Protein AF-A0A523YCY5-F1 (afdb_monomer)

Sequence (184 aa):
MRTVDVIVVLIISIVAGIVAMAIYEAIKAPIRRYFRKRVKEKEVSLKLPDIPQSEVMPTDVETRELKPKKKEKEVPPEEILEVIEVDPGCHETKTIFLRQGSRVSGLAEEVYGLEFSLYVVDGEGYSDFVNKDSFNALFWVENRTAIAFDFHVPKTDKWYFVFDAYRKQYPREIEFDCRIRPAS

Solvent-accessible surface area (backbone atoms only — not comparable to full-atom values): 10768 Å² total; per-residue (Å²): 143,61,70,66,62,55,52,53,54,51,51,53,53,52,51,52,52,54,50,52,52,52,51,50,57,64,52,52,58,60,50,59,54,54,50,60,48,55,56,53,56,58,61,64,71,68,70,74,80,87,77,81,90,82,86,88,87,88,80,92,82,82,93,69,93,70,75,82,74,77,77,74,78,78,68,74,66,50,78,46,80,50,76,47,78,28,51,50,54,33,66,38,73,51,76,46,80,43,53,44,55,16,39,40,36,38,40,39,34,30,79,86,65,50,64,35,26,44,37,33,20,43,66,66,27,46,51,27,49,75,72,72,47,93,54,65,58,86,42,74,53,72,71,36,36,61,48,77,49,75,50,68,33,89,56,66,44,59,32,36,40,36,41,37,27,62,90,36,91,56,65,42,51,30,41,37,41,41,36,39,37,68,51,128

pLDDT: mean 77.86, std 20.61, range [37.22, 98.19]

Secondary structure (DSSP, 8-state):
--HHHHHHHHHHHHHHHHHHHHHHHHHHHHHHHHHHHHHHHHHHTT-PPPPPP---------------------PPPEEEEEEEEE-TT-EEEEEEEE-TT-EEEEEEEETTS--EEEEEE-HHHHHHHHHTS----SEEEEEESEEEEEEE-SSSEEEEEEEE-TT-SS-EEEEEEEEEEPP-

Structure (mmCIF, N/CA/C/O backbone):
data_AF-A0A523YCY5-F1
#
_entry.id   AF-A0A523YCY5-F1
#
loop_
_atom_site.group_PDB
_atom_site.id
_atom_site.type_symbol
_atom_site.label_atom_id
_atom_site.label_alt_id
_atom_site.label_comp_id
_atom_site.label_asym_id
_atom_site.label_entity_id
_atom_site.label_seq_id
_atom_site.pdbx_PDB_ins_code
_atom_site.Cartn_x
_atom_site.Cartn_y
_atom_site.Cartn_z
_atom_site.occupancy
_atom_site.B_iso_or_equiv
_atom_site.auth_seq_id
_atom_site.auth_comp_id
_atom_site.auth_asym_id
_atom_site.auth_atom_id
_atom_site.pdbx_PDB_model_num
ATOM 1 N N . MET A 1 1 ? 41.015 2.417 -31.613 1.00 58.03 1 MET A N 1
ATOM 2 C CA . MET A 1 1 ? 39.633 1.920 -31.807 1.00 58.03 1 MET A CA 1
ATOM 3 C C . MET A 1 1 ? 39.030 1.479 -30.470 1.00 58.03 1 MET A C 1
ATOM 5 O O . MET A 1 1 ? 38.840 0.295 -30.267 1.00 58.03 1 MET A O 1
ATOM 9 N N . ARG A 1 2 ? 38.824 2.390 -29.509 1.00 60.41 2 ARG A N 1
ATOM 10 C CA . ARG A 1 2 ? 38.145 2.061 -28.229 1.00 60.41 2 ARG A CA 1
ATOM 11 C C . ARG A 1 2 ? 37.227 3.190 -27.752 1.00 60.41 2 ARG A C 1
ATOM 13 O O . ARG A 1 2 ? 36.206 2.939 -27.140 1.00 60.41 2 ARG A O 1
ATOM 20 N N . THR A 1 3 ? 37.558 4.435 -28.086 1.00 60.06 3 THR A N 1
ATOM 21 C CA . THR A 1 3 ? 36.782 5.625 -27.705 1.00 60.06 3 THR A CA 1
ATOM 22 C C . THR A 1 3 ? 35.488 5.794 -28.504 1.00 60.06 3 THR A C 1
ATOM 24 O O . THR A 1 3 ? 34.508 6.293 -27.968 1.00 60.06 3 THR A O 1
ATOM 27 N N . VAL A 1 4 ? 35.465 5.358 -29.768 1.00 66.94 4 VAL A N 1
ATOM 28 C CA . VAL A 1 4 ? 34.283 5.473 -30.643 1.00 66.94 4 VAL A CA 1
ATOM 29 C C . VAL A 1 4 ? 33.170 4.523 -30.189 1.00 66.94 4 VAL A C 1
ATOM 31 O O . VAL A 1 4 ? 32.017 4.934 -30.123 1.00 66.94 4 VAL A O 1
ATOM 34 N N . ASP A 1 5 ? 33.514 3.303 -29.772 1.00 67.00 5 ASP A N 1
ATOM 35 C CA . ASP A 1 5 ? 32.531 2.300 -29.340 1.00 67.00 5 ASP A CA 1
ATOM 36 C C . ASP A 1 5 ? 31.818 2.704 -28.041 1.00 67.00 5 ASP A C 1
ATOM 38 O O . ASP A 1 5 ? 30.609 2.531 -27.910 1.00 67.00 5 ASP A O 1
ATOM 42 N N . VAL A 1 6 ? 32.541 3.329 -27.104 1.00 72.88 6 VAL A N 1
ATOM 43 C CA . VAL A 1 6 ? 31.960 3.824 -25.843 1.00 72.88 6 VAL A CA 1
ATOM 44 C C . VAL A 1 6 ? 30.958 4.952 -26.099 1.00 72.88 6 VAL A C 1
ATOM 46 O O . VAL A 1 6 ? 29.890 4.973 -25.492 1.00 72.88 6 VAL A O 1
ATOM 49 N N . ILE A 1 7 ? 31.265 5.866 -27.024 1.00 75.25 7 ILE A N 1
ATOM 50 C CA . ILE A 1 7 ? 30.369 6.977 -27.376 1.00 75.25 7 ILE A CA 1
ATOM 51 C C . ILE A 1 7 ? 29.094 6.449 -28.046 1.00 75.25 7 ILE A C 1
ATOM 53 O O . ILE A 1 7 ? 27.999 6.899 -27.714 1.00 75.25 7 ILE A O 1
ATOM 57 N N . VAL A 1 8 ? 29.213 5.461 -28.937 1.00 75.25 8 VAL A N 1
ATOM 58 C CA . VAL A 1 8 ? 28.058 4.853 -29.617 1.00 75.25 8 VAL A CA 1
ATOM 59 C C . VAL A 1 8 ? 27.128 4.156 -28.620 1.00 75.25 8 VAL A C 1
ATOM 61 O O . VAL A 1 8 ? 25.917 4.371 -28.666 1.00 75.25 8 VAL A O 1
ATOM 64 N N . VAL A 1 9 ? 27.671 3.386 -27.673 1.00 73.25 9 VAL A N 1
ATOM 65 C CA . VAL A 1 9 ? 26.869 2.718 -26.630 1.00 73.25 9 VAL A CA 1
ATOM 66 C C . VAL A 1 9 ? 26.147 3.734 -25.737 1.00 73.25 9 VAL A C 1
ATOM 68 O O . VAL A 1 9 ? 24.976 3.543 -25.395 1.00 73.25 9 VAL A O 1
ATOM 71 N N . LEU A 1 10 ? 26.811 4.843 -25.397 1.00 73.12 10 LEU A N 1
ATOM 72 C CA . LEU A 1 10 ? 26.219 5.900 -24.578 1.00 73.12 10 LEU A CA 1
ATOM 73 C C . LEU A 1 10 ? 25.051 6.592 -25.302 1.00 73.12 10 LEU A C 1
ATOM 75 O O . LEU A 1 10 ? 23.991 6.791 -24.713 1.00 73.12 10 LEU A O 1
ATOM 79 N N . ILE A 1 11 ? 25.214 6.892 -26.595 1.00 79.19 11 ILE A N 1
ATOM 80 C CA . ILE A 1 11 ? 24.166 7.507 -27.423 1.00 79.19 11 ILE A CA 1
ATOM 81 C C . ILE A 1 11 ? 22.956 6.577 -27.549 1.00 79.19 11 ILE A C 1
ATOM 83 O O . ILE A 1 11 ? 21.828 7.023 -27.352 1.00 79.19 11 ILE A O 1
ATOM 87 N N . ILE A 1 12 ? 23.169 5.284 -27.817 1.00 79.56 12 ILE A N 1
ATOM 88 C CA . ILE A 1 12 ? 22.073 4.307 -27.927 1.00 79.56 12 ILE A CA 1
ATOM 89 C C . ILE A 1 12 ? 21.284 4.227 -26.614 1.00 79.56 12 ILE A C 1
ATOM 91 O O . ILE A 1 12 ? 20.055 4.209 -26.639 1.00 79.56 12 ILE A O 1
ATOM 95 N N . SER A 1 13 ? 21.976 4.243 -25.472 1.00 70.00 13 SER A N 1
ATOM 96 C CA . SER A 1 13 ? 21.343 4.167 -24.148 1.00 70.00 13 SER A CA 1
ATOM 97 C C . SER A 1 13 ? 20.490 5.404 -23.841 1.00 70.00 13 SER A C 1
ATOM 99 O O . SER A 1 13 ? 19.374 5.278 -23.339 1.00 70.00 13 SER A O 1
ATOM 101 N N . ILE A 1 14 ? 20.976 6.598 -24.196 1.00 80.38 14 ILE A N 1
ATOM 102 C CA . ILE A 1 14 ? 20.227 7.854 -24.035 1.00 80.38 14 ILE A CA 1
ATOM 103 C C . ILE A 1 14 ? 18.986 7.858 -24.932 1.00 80.38 14 ILE A C 1
ATOM 105 O O . ILE A 1 14 ? 17.892 8.179 -24.472 1.00 80.38 14 ILE A O 1
ATOM 109 N N . VAL A 1 15 ? 19.136 7.462 -26.199 1.00 81.62 15 VAL A N 1
ATOM 110 C CA . VAL A 1 15 ? 18.015 7.404 -27.148 1.00 81.62 15 VAL A CA 1
ATOM 111 C C . VAL A 1 15 ? 16.963 6.397 -26.684 1.00 81.62 15 VAL A C 1
ATOM 113 O O . VAL A 1 15 ? 15.777 6.717 -26.697 1.00 81.62 15 VAL A O 1
ATOM 116 N N . ALA A 1 16 ? 17.373 5.221 -26.203 1.00 76.56 16 ALA A N 1
ATOM 117 C CA . ALA A 1 16 ? 16.454 4.227 -25.655 1.00 76.56 16 ALA A CA 1
ATOM 118 C C . ALA A 1 16 ? 15.676 4.764 -24.440 1.00 76.56 16 ALA A C 1
ATOM 120 O O . ALA A 1 16 ? 14.464 4.570 -24.362 1.00 76.56 16 ALA A O 1
ATOM 121 N N . GLY A 1 17 ? 16.342 5.493 -23.536 1.00 75.06 17 GLY A N 1
ATOM 122 C CA . GLY A 1 17 ? 15.695 6.134 -22.388 1.00 75.06 17 GLY A CA 1
ATOM 123 C C . GLY A 1 17 ? 14.656 7.186 -22.793 1.00 75.06 17 GLY A C 1
ATOM 124 O O . GLY A 1 17 ? 13.537 7.174 -22.283 1.00 75.06 17 GLY A O 1
ATOM 12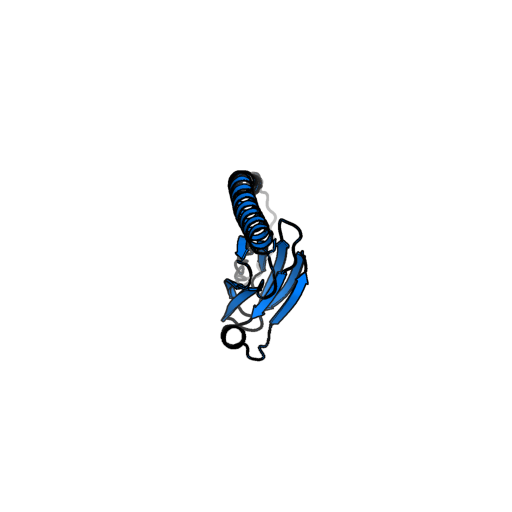5 N N . ILE A 1 18 ? 14.987 8.049 -23.760 1.00 80.00 18 ILE A N 1
ATOM 126 C CA . ILE A 1 18 ? 14.065 9.076 -24.277 1.00 80.00 18 ILE A CA 1
ATOM 127 C C . ILE A 1 18 ? 12.848 8.428 -24.948 1.00 80.00 18 ILE A C 1
ATOM 129 O O . ILE A 1 18 ? 11.715 8.852 -24.721 1.00 80.00 18 ILE A O 1
ATOM 133 N N . VAL A 1 19 ? 13.064 7.381 -25.750 1.00 80.88 19 VAL A N 1
ATOM 134 C CA . VAL A 1 19 ? 11.981 6.656 -26.430 1.00 80.88 19 VAL A CA 1
ATOM 135 C C . VAL A 1 19 ? 11.067 5.959 -25.420 1.00 80.88 19 VAL A C 1
ATOM 137 O O . VAL A 1 19 ? 9.849 6.067 -25.539 1.00 80.88 19 VAL A O 1
ATOM 140 N N . ALA A 1 20 ? 11.624 5.307 -24.396 1.00 71.56 20 ALA A N 1
ATOM 141 C CA . ALA A 1 20 ? 10.836 4.673 -23.340 1.00 71.56 20 ALA A CA 1
ATOM 142 C C . ALA A 1 20 ? 9.970 5.692 -22.578 1.00 71.56 20 ALA A C 1
ATOM 144 O O . ALA A 1 20 ? 8.785 5.445 -22.354 1.00 71.56 20 ALA A O 1
ATOM 145 N N . MET A 1 21 ? 10.527 6.863 -22.254 1.00 72.56 21 MET A N 1
ATOM 146 C CA . MET A 1 21 ? 9.801 7.936 -21.569 1.00 72.56 21 MET A CA 1
ATOM 147 C C . MET A 1 21 ? 8.674 8.522 -22.437 1.00 72.56 21 MET A C 1
ATOM 149 O O . MET A 1 21 ? 7.572 8.761 -21.948 1.00 72.56 21 MET A O 1
ATOM 153 N N . ALA A 1 22 ? 8.915 8.699 -23.739 1.00 72.94 22 ALA A N 1
ATOM 154 C CA . ALA A 1 22 ? 7.904 9.197 -24.672 1.00 72.94 22 ALA A CA 1
ATOM 155 C C . ALA A 1 22 ? 6.749 8.201 -24.875 1.00 72.94 22 ALA A C 1
ATOM 157 O O . ALA A 1 22 ? 5.588 8.604 -24.938 1.00 72.94 22 ALA A O 1
ATOM 158 N N . ILE A 1 23 ? 7.055 6.901 -24.948 1.00 72.62 23 ILE A N 1
ATOM 159 C CA . ILE A 1 23 ? 6.040 5.841 -25.027 1.00 72.62 23 ILE A CA 1
ATOM 160 C C . ILE A 1 23 ? 5.212 5.804 -23.737 1.00 72.62 23 ILE A C 1
ATOM 162 O O . ILE A 1 23 ? 3.987 5.728 -23.805 1.00 72.62 23 ILE A O 1
ATOM 166 N N . TYR A 1 24 ? 5.858 5.923 -22.575 1.00 69.94 24 TYR A N 1
ATOM 167 C CA . TYR A 1 24 ? 5.182 5.980 -21.279 1.00 69.94 24 TYR A CA 1
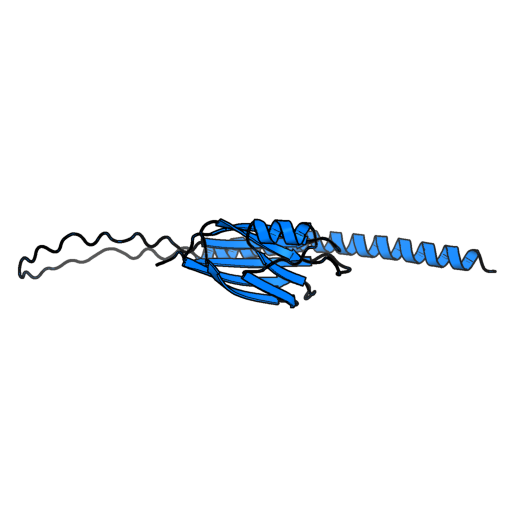ATOM 168 C C . TYR A 1 24 ? 4.182 7.148 -21.195 1.00 69.94 24 TYR A C 1
ATOM 170 O O . TYR A 1 24 ? 3.002 6.935 -20.913 1.00 69.94 24 TYR A O 1
ATOM 178 N N . GLU A 1 25 ? 4.600 8.367 -21.546 1.00 70.12 25 GLU A N 1
ATOM 179 C CA . GLU A 1 25 ? 3.712 9.541 -21.557 1.00 70.12 25 GLU A CA 1
ATOM 180 C C . GLU A 1 25 ? 2.567 9.415 -22.580 1.00 70.12 25 GLU A C 1
ATOM 182 O O . GLU A 1 25 ? 1.429 9.818 -22.316 1.00 70.12 25 GLU A O 1
ATOM 187 N N . ALA A 1 26 ? 2.827 8.797 -23.737 1.00 68.12 26 ALA A N 1
ATOM 188 C CA . ALA A 1 26 ? 1.806 8.563 -24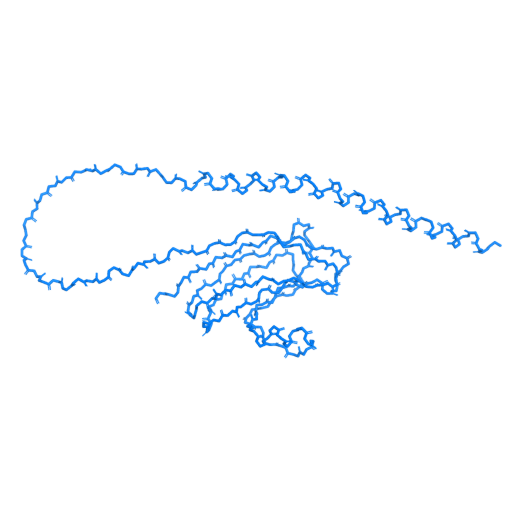.756 1.00 68.12 26 ALA A CA 1
ATOM 189 C C . ALA A 1 26 ? 0.730 7.556 -24.308 1.00 68.12 26 ALA A C 1
ATOM 191 O O . ALA A 1 26 ? -0.428 7.678 -24.715 1.00 68.12 26 ALA A O 1
ATOM 192 N N . ILE A 1 27 ? 1.088 6.589 -23.459 1.00 64.94 27 ILE A N 1
ATOM 193 C CA . ILE A 1 27 ? 0.169 5.589 -22.895 1.00 64.94 27 ILE A CA 1
ATOM 194 C C . ILE A 1 27 ? -0.603 6.159 -21.686 1.00 64.94 27 ILE A C 1
ATOM 196 O O . ILE A 1 27 ? -1.793 5.879 -21.523 1.00 64.94 27 ILE A O 1
ATOM 200 N N . LYS A 1 28 ? 0.009 7.058 -20.904 1.00 52.66 28 LYS A N 1
ATOM 201 C CA . LYS A 1 28 ? -0.581 7.687 -19.705 1.00 52.66 28 LYS A CA 1
ATOM 202 C C . LYS A 1 28 ? -1.890 8.450 -19.973 1.00 52.66 28 LYS A C 1
ATOM 204 O O . LYS A 1 28 ? -2.863 8.361 -19.216 1.00 52.66 28 LYS A O 1
ATOM 209 N N . ALA A 1 29 ? -1.956 9.214 -21.064 1.00 57.25 29 ALA A N 1
ATOM 210 C CA . ALA A 1 29 ? -3.112 10.057 -21.394 1.00 57.25 2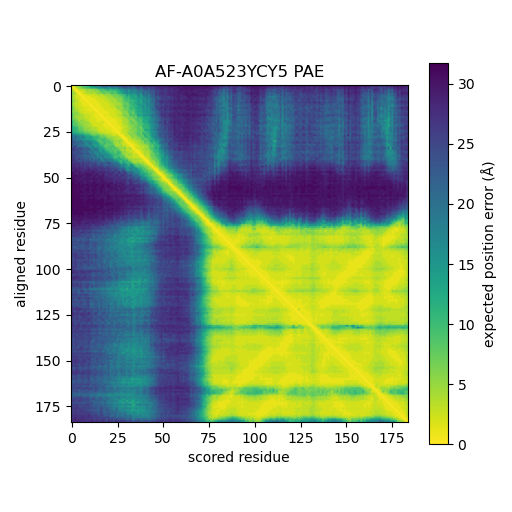9 ALA A CA 1
ATOM 211 C C . ALA A 1 29 ? -4.408 9.292 -21.780 1.00 57.25 29 ALA A C 1
ATOM 213 O O . ALA A 1 29 ? -5.482 9.655 -21.277 1.00 57.25 29 ALA A O 1
ATOM 214 N N . PRO A 1 30 ? -4.383 8.266 -22.658 1.00 52.88 30 PRO A N 1
ATOM 215 C CA . PRO A 1 30 ? -5.578 7.484 -22.991 1.00 52.88 30 PRO A CA 1
ATOM 216 C C . PRO A 1 30 ? -6.103 6.655 -21.811 1.00 52.88 30 PRO A C 1
ATOM 218 O O . PRO A 1 30 ? -7.320 6.506 -21.676 1.00 52.88 30 PRO A O 1
ATOM 221 N N . ILE A 1 31 ? -5.225 6.209 -20.911 1.00 50.59 31 ILE A N 1
ATOM 222 C CA . ILE A 1 31 ? -5.588 5.442 -19.713 1.00 50.59 31 ILE A CA 1
ATOM 223 C C . ILE A 1 31 ? -6.423 6.291 -18.739 1.00 50.59 31 ILE A C 1
ATOM 225 O O . ILE A 1 31 ? -7.545 5.911 -18.390 1.00 50.59 31 ILE A O 1
ATOM 229 N N . ARG A 1 32 ? -5.991 7.525 -18.432 1.00 54.03 32 ARG A N 1
ATOM 230 C CA . ARG A 1 32 ? -6.788 8.482 -17.628 1.00 54.03 32 ARG A CA 1
ATOM 231 C C . ARG A 1 32 ? -8.188 8.742 -18.205 1.00 54.03 32 ARG A C 1
ATOM 233 O O . ARG A 1 32 ? -9.141 8.977 -17.456 1.00 54.03 32 ARG A O 1
ATOM 240 N N . ARG A 1 33 ? -8.344 8.703 -19.537 1.00 54.38 33 ARG A N 1
ATOM 241 C CA . ARG A 1 33 ? -9.652 8.856 -20.206 1.00 54.38 33 ARG A CA 1
ATOM 242 C C . ARG A 1 33 ? -10.519 7.603 -20.105 1.00 54.38 33 ARG A C 1
ATOM 244 O O . ARG A 1 33 ? -11.723 7.744 -19.891 1.00 54.38 33 ARG A O 1
ATOM 251 N N . TYR A 1 34 ? -9.938 6.414 -20.242 1.00 53.88 34 TYR A N 1
ATOM 252 C CA . TYR A 1 34 ? -10.666 5.151 -20.101 1.00 53.88 34 TYR A CA 1
ATOM 253 C C . TYR A 1 34 ? -11.232 4.991 -18.679 1.00 53.88 34 TYR A C 1
ATOM 255 O O . TYR A 1 34 ? -12.407 4.659 -18.503 1.00 53.88 34 TYR A O 1
ATOM 263 N N . PHE A 1 35 ? -10.456 5.371 -17.662 1.00 50.91 35 PHE A N 1
ATOM 264 C CA . PHE A 1 35 ? -10.867 5.259 -16.261 1.00 50.91 35 PHE A CA 1
ATOM 265 C C . PHE A 1 35 ? -11.926 6.276 -15.827 1.00 50.91 35 PHE A C 1
ATOM 267 O O . PHE A 1 35 ? -12.892 5.898 -15.161 1.00 50.91 35 PHE A O 1
ATOM 274 N N . ARG A 1 36 ? -11.867 7.531 -16.304 1.00 53.16 36 ARG A N 1
ATOM 275 C CA . ARG A 1 36 ? -12.972 8.496 -16.104 1.00 53.16 36 ARG A CA 1
ATOM 276 C C . ARG A 1 36 ? -14.317 7.978 -16.617 1.00 53.16 36 ARG A C 1
ATOM 278 O O . ARG A 1 36 ? -15.358 8.402 -16.120 1.00 53.16 36 ARG A O 1
ATOM 285 N N . LYS A 1 37 ? -14.303 7.105 -17.627 1.00 49.94 37 LYS A N 1
ATOM 286 C CA . LYS A 1 37 ? -15.514 6.531 -18.213 1.00 49.94 37 LYS A CA 1
ATOM 287 C C . LYS A 1 37 ? -16.067 5.381 -17.362 1.00 49.94 37 LYS A C 1
ATOM 289 O O . LYS A 1 37 ? -17.257 5.384 -17.070 1.00 49.94 37 LYS A O 1
ATOM 294 N N . ARG A 1 38 ? -15.205 4.483 -16.871 1.00 51.03 38 ARG A N 1
ATOM 295 C CA . ARG A 1 38 ? -15.581 3.363 -15.981 1.00 51.03 38 ARG A CA 1
ATOM 296 C C . ARG A 1 38 ? -16.113 3.821 -14.619 1.00 51.03 38 ARG A C 1
ATOM 298 O O . ARG A 1 38 ? -17.096 3.259 -14.143 1.00 51.03 38 ARG A O 1
ATOM 305 N N . VAL A 1 39 ? -15.505 4.849 -14.017 1.00 52.34 39 VAL A N 1
ATOM 306 C CA . VAL A 1 39 ? -15.976 5.421 -12.739 1.00 52.34 39 VAL A CA 1
ATOM 307 C C . VAL A 1 39 ? -17.382 6.010 -12.902 1.00 52.34 39 VAL A C 1
ATOM 309 O O . VAL A 1 39 ? -18.269 5.703 -12.111 1.00 52.34 39 VAL A O 1
ATOM 312 N N . LYS A 1 40 ? -17.635 6.750 -13.992 1.00 50.41 40 LYS A N 1
ATOM 313 C CA . LYS A 1 40 ? -18.971 7.289 -14.300 1.00 50.41 40 LYS A CA 1
ATOM 314 C C . LYS A 1 40 ? -20.009 6.209 -14.616 1.00 50.41 40 LYS A C 1
ATOM 316 O O . LYS A 1 40 ? -21.161 6.351 -14.227 1.00 50.41 40 LYS A O 1
ATOM 321 N N . GLU A 1 41 ? -19.635 5.140 -15.319 1.00 49.50 41 GLU A N 1
ATOM 322 C CA . GLU A 1 41 ? -20.562 4.043 -15.641 1.00 49.50 41 GLU A CA 1
ATOM 323 C C . GLU A 1 41 ? -20.999 3.261 -14.389 1.00 49.50 41 GLU A C 1
ATOM 325 O O . GLU A 1 41 ? -22.169 2.891 -14.287 1.00 49.50 41 GLU A O 1
ATOM 330 N N . LYS A 1 42 ? -20.113 3.079 -13.398 1.00 47.75 42 LYS A N 1
ATOM 331 C CA . LYS A 1 42 ? -20.484 2.486 -12.099 1.00 47.75 42 LYS A CA 1
ATOM 332 C C . LYS A 1 42 ? -21.379 3.407 -11.259 1.00 47.75 42 LYS A C 1
ATOM 334 O O . LYS A 1 42 ? -22.315 2.920 -10.633 1.00 47.75 42 LYS A O 1
ATOM 339 N N . GLU A 1 43 ? -21.155 4.720 -11.297 1.00 46.78 43 GLU A N 1
ATOM 340 C CA . GLU A 1 43 ? -21.956 5.710 -10.555 1.00 46.78 43 GLU A CA 1
ATOM 341 C C . GLU A 1 43 ? -23.409 5.807 -11.072 1.00 46.78 43 GLU A C 1
ATOM 343 O O . GLU A 1 43 ? -24.349 6.008 -10.304 1.00 46.78 43 GLU A O 1
ATOM 348 N N . VAL A 1 44 ? -23.626 5.590 -12.376 1.00 43.03 44 VAL A N 1
ATOM 349 C CA . VAL A 1 44 ? -24.964 5.616 -13.002 1.00 43.03 44 VAL A CA 1
ATOM 350 C C . VAL A 1 44 ? -25.790 4.360 -12.685 1.00 43.03 44 VAL A C 1
ATOM 352 O O . VAL A 1 44 ? -27.018 4.433 -12.648 1.00 43.03 44 VAL A O 1
ATOM 355 N N . SER A 1 45 ? -25.149 3.224 -12.394 1.00 43.84 45 SER A N 1
ATOM 356 C CA . SER A 1 45 ? -25.843 1.954 -12.127 1.00 43.84 45 SER A CA 1
ATOM 357 C C . SER A 1 45 ? -26.386 1.814 -10.693 1.00 43.84 45 SER A C 1
ATOM 359 O O . SER A 1 45 ? -27.026 0.810 -10.387 1.00 43.84 45 SER A O 1
ATOM 361 N N . LEU A 1 46 ? -26.154 2.806 -9.823 1.00 42.25 46 LEU A N 1
ATOM 362 C CA . LEU A 1 46 ? -26.569 2.824 -8.410 1.00 42.25 46 LEU A CA 1
ATOM 363 C C . LEU A 1 46 ? -27.872 3.597 -8.139 1.00 42.25 46 LEU A C 1
ATOM 365 O O . LEU A 1 46 ? -28.260 3.776 -6.985 1.00 42.25 46 LEU A O 1
ATOM 369 N N . LYS A 1 47 ? -28.599 4.025 -9.179 1.00 38.72 47 LYS A N 1
ATOM 370 C CA . LYS A 1 47 ? -29.970 4.524 -9.002 1.00 38.72 47 LYS A CA 1
ATOM 371 C C . LYS A 1 47 ? -30.925 3.341 -8.825 1.00 38.72 47 LYS A C 1
ATOM 373 O O . LYS A 1 47 ? -31.342 2.728 -9.804 1.00 38.72 47 LYS A O 1
ATOM 378 N N . LEU A 1 48 ? -31.244 3.016 -7.570 1.00 42.22 48 LEU A N 1
ATOM 379 C CA . LEU A 1 48 ? -32.330 2.090 -7.239 1.00 42.22 48 LEU A CA 1
ATOM 380 C C . LEU A 1 48 ? -33.665 2.590 -7.828 1.00 42.22 48 LEU A C 1
ATOM 382 O O . LEU A 1 48 ? -33.898 3.800 -7.840 1.00 42.22 48 LEU A O 1
ATOM 386 N N . PRO A 1 49 ? -34.549 1.687 -8.288 1.00 38.62 49 PRO A N 1
ATOM 387 C CA . PRO A 1 49 ? -35.889 2.060 -8.717 1.00 38.62 49 PRO A CA 1
ATOM 388 C C . PRO A 1 49 ? -36.745 2.513 -7.524 1.00 38.62 49 PRO A C 1
ATOM 390 O O . PRO A 1 49 ? -36.722 1.890 -6.461 1.00 38.62 49 PRO A O 1
ATOM 393 N N . ASP A 1 50 ? -37.521 3.580 -7.730 1.00 45.62 50 ASP A N 1
ATOM 394 C CA . ASP A 1 50 ? -38.550 4.046 -6.801 1.00 45.62 50 ASP A CA 1
ATOM 395 C C . ASP A 1 50 ? -39.593 2.940 -6.583 1.00 45.62 50 ASP A C 1
ATOM 397 O O . ASP A 1 50 ? -40.292 2.525 -7.510 1.00 45.62 50 ASP A O 1
ATOM 401 N N . ILE A 1 51 ? -39.700 2.451 -5.347 1.00 44.94 51 ILE A N 1
ATOM 402 C CA . ILE A 1 51 ? -40.746 1.506 -4.950 1.00 44.94 51 ILE A CA 1
ATOM 403 C C . ILE A 1 51 ? -42.002 2.324 -4.601 1.00 44.94 51 ILE A C 1
ATOM 405 O O . ILE A 1 51 ? -41.935 3.166 -3.700 1.00 44.94 51 ILE A O 1
ATOM 409 N N . PRO A 1 52 ? -43.148 2.105 -5.271 1.00 40.25 52 PRO A N 1
ATOM 410 C CA . PRO A 1 52 ? -44.375 2.831 -4.975 1.00 40.25 52 PRO A CA 1
ATOM 411 C C . PRO A 1 52 ? -44.944 2.420 -3.610 1.00 40.25 52 PRO A C 1
ATOM 413 O O . PRO A 1 52 ? -45.079 1.239 -3.296 1.00 40.25 52 PRO A O 1
ATOM 416 N N . GLN A 1 53 ? -45.293 3.419 -2.799 1.00 47.38 53 GLN A N 1
ATOM 417 C CA . GLN A 1 53 ? -46.082 3.248 -1.581 1.00 47.38 53 GLN A CA 1
ATOM 418 C C . GLN A 1 53 ? -47.561 3.037 -1.928 1.00 47.38 53 GLN A C 1
ATOM 420 O O . GLN A 1 53 ? -48.142 3.879 -2.609 1.00 47.38 53 GLN A O 1
ATOM 425 N N . SER A 1 54 ? -48.154 1.946 -1.432 1.00 45.81 54 SER A N 1
ATOM 426 C CA . SER A 1 54 ? -49.583 1.696 -1.098 1.00 45.81 54 SER A CA 1
ATOM 427 C C . SER A 1 54 ? -49.825 0.170 -1.182 1.00 45.81 54 SER A C 1
ATOM 429 O O . SER A 1 54 ? -49.174 -0.496 -1.974 1.00 45.81 54 SER A O 1
ATOM 431 N N . GLU A 1 55 ? -50.604 -0.515 -0.343 1.00 37.22 55 GLU A N 1
ATOM 432 C CA . GLU A 1 55 ? -51.863 -0.176 0.322 1.00 37.22 55 GLU A CA 1
ATOM 433 C C . GLU A 1 55 ? -51.987 -0.796 1.730 1.00 37.22 55 GLU A C 1
ATOM 435 O O . GLU A 1 55 ? -51.328 -1.763 2.106 1.00 37.22 55 GLU A O 1
ATOM 440 N N . VAL A 1 56 ? -52.877 -0.174 2.496 1.00 45.84 56 VAL A N 1
ATOM 441 C CA . VAL A 1 56 ? -53.295 -0.427 3.878 1.00 45.84 56 VAL A CA 1
ATOM 442 C C . VAL A 1 56 ? -54.359 -1.532 3.928 1.00 45.84 56 VAL A C 1
ATOM 444 O O . VAL A 1 56 ? -55.188 -1.570 3.030 1.00 45.84 56 VAL A O 1
ATOM 447 N N . MET A 1 57 ? -54.421 -2.334 5.004 1.00 38.28 57 MET A N 1
ATOM 448 C CA . MET A 1 57 ? -55.649 -2.565 5.807 1.00 38.28 57 MET A CA 1
ATOM 449 C C . MET A 1 57 ? -55.373 -3.350 7.113 1.00 38.28 57 MET A C 1
ATOM 451 O O . MET A 1 57 ? -54.341 -4.013 7.219 1.00 38.28 57 MET A O 1
ATOM 455 N N . PRO A 1 58 ? -56.241 -3.199 8.141 1.00 58.84 58 PRO A N 1
ATOM 456 C CA . PRO A 1 58 ? -55.900 -3.335 9.554 1.00 58.84 58 PRO A CA 1
ATOM 457 C C . PRO A 1 58 ? -56.426 -4.634 10.174 1.00 58.84 58 PRO A C 1
ATOM 459 O O . PRO A 1 58 ? -57.441 -5.177 9.739 1.00 58.84 58 PRO A O 1
ATOM 462 N N . THR A 1 59 ? -55.816 -5.086 11.269 1.00 41.78 59 THR A N 1
ATOM 463 C CA . THR A 1 59 ? -56.536 -5.886 12.270 1.00 41.78 59 THR A CA 1
ATOM 464 C C . THR A 1 59 ? -55.917 -5.671 13.646 1.00 41.78 59 THR A C 1
ATOM 466 O O . THR A 1 59 ? -54.706 -5.800 13.821 1.00 41.78 59 THR A O 1
ATOM 469 N N . ASP A 1 60 ? -56.776 -5.287 14.585 1.00 44.22 60 ASP A N 1
ATOM 470 C CA . ASP A 1 60 ? -56.515 -5.107 16.008 1.00 44.22 60 ASP A CA 1
ATOM 471 C C . ASP A 1 60 ? -55.907 -6.360 16.656 1.00 44.22 60 ASP A C 1
ATOM 473 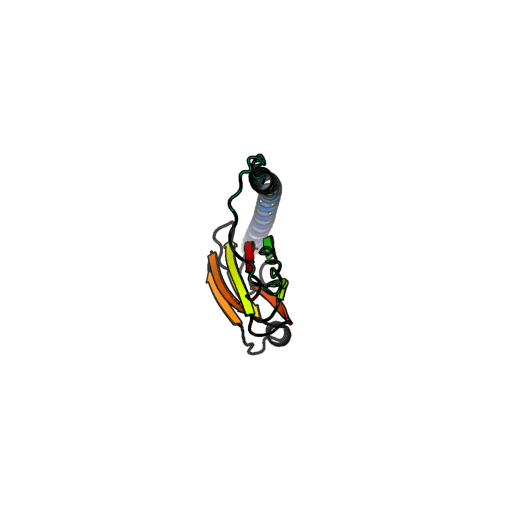O O . ASP A 1 60 ? -56.244 -7.471 16.253 1.00 44.22 60 ASP A O 1
ATOM 477 N N . VAL A 1 61 ? -55.062 -6.171 17.681 1.00 40.25 61 VAL A N 1
ATOM 478 C CA . VAL A 1 61 ? -55.082 -6.892 18.977 1.00 40.25 61 VAL A CA 1
ATOM 479 C C . VAL A 1 61 ? -53.883 -6.463 19.849 1.00 40.25 61 VAL A C 1
ATOM 481 O O . VAL A 1 61 ? -52.724 -6.537 19.454 1.00 40.25 61 VAL A O 1
ATOM 484 N N . GLU A 1 62 ? -54.237 -6.038 21.063 1.00 37.72 62 GLU A N 1
ATOM 485 C CA . GLU A 1 62 ? -53.474 -5.981 22.319 1.00 37.72 62 GLU A CA 1
ATOM 486 C C . GLU A 1 62 ? -52.160 -5.189 22.432 1.00 37.72 62 GLU A C 1
ATOM 488 O O . GLU A 1 62 ? -51.049 -5.611 22.114 1.00 37.72 62 GLU A O 1
ATOM 493 N N . THR A 1 63 ? -52.332 -4.066 23.126 1.00 44.91 63 THR A N 1
ATOM 494 C CA . THR A 1 63 ? -51.398 -3.296 23.941 1.00 44.91 63 THR A CA 1
ATOM 495 C C . THR A 1 63 ? -50.331 -4.145 24.649 1.00 44.91 63 THR A C 1
ATOM 497 O O . THR A 1 63 ? -50.565 -4.748 25.697 1.00 44.91 63 THR A O 1
ATOM 500 N N . ARG A 1 64 ? -49.095 -4.085 24.149 1.00 38.16 64 ARG A N 1
ATOM 501 C CA . ARG A 1 64 ? -47.887 -4.218 24.973 1.00 38.16 64 ARG A CA 1
ATOM 502 C C . ARG A 1 64 ? -46.975 -3.042 24.671 1.00 38.16 64 ARG A C 1
ATOM 504 O O . ARG A 1 64 ? -46.487 -2.905 23.553 1.00 38.16 64 ARG A O 1
ATOM 511 N N . GLU A 1 65 ? -46.760 -2.195 25.673 1.00 46.75 65 GLU A N 1
ATOM 512 C CA . GLU A 1 65 ? -45.800 -1.094 25.628 1.00 46.75 65 GLU A CA 1
ATOM 513 C C . GLU A 1 65 ? -44.381 -1.643 25.413 1.00 46.75 65 GLU A C 1
ATOM 515 O O . GLU A 1 65 ? -43.646 -1.974 26.345 1.00 46.75 65 GLU A O 1
ATOM 520 N N . LEU A 1 66 ? -43.983 -1.762 24.150 1.00 41.44 66 LEU A N 1
ATOM 521 C CA . LEU A 1 66 ? -42.595 -1.958 23.769 1.00 41.44 66 LEU A CA 1
ATOM 522 C C . LEU A 1 66 ? -41.917 -0.590 23.803 1.00 41.44 66 LEU A C 1
ATOM 524 O O . LEU A 1 66 ? -42.164 0.265 22.952 1.00 41.44 66 LEU A O 1
ATOM 528 N N . LYS A 1 67 ? -41.040 -0.397 24.796 1.00 47.78 67 LYS A N 1
ATOM 529 C CA . LYS A 1 67 ? -40.045 0.686 24.812 1.00 47.78 67 LYS A CA 1
ATOM 530 C C . LYS A 1 67 ? -39.451 0.841 23.404 1.00 47.78 67 LYS A C 1
ATOM 532 O O . LYS A 1 67 ? -39.095 -0.178 22.804 1.00 47.78 67 LYS A O 1
ATOM 537 N N . PRO A 1 68 ? -39.300 2.065 22.872 1.00 39.19 68 PRO A N 1
ATOM 538 C CA . PRO A 1 68 ? -38.774 2.248 21.531 1.00 39.19 68 PRO A CA 1
ATOM 539 C C . PRO A 1 68 ? -37.346 1.697 21.478 1.00 39.19 68 PRO A C 1
ATOM 541 O O . PRO A 1 68 ? -36.416 2.286 22.033 1.00 39.19 68 PRO A O 1
ATOM 544 N N . LYS A 1 69 ? -37.167 0.548 20.811 1.00 45.72 69 LYS A N 1
ATOM 545 C CA . LYS A 1 69 ? -35.865 0.107 20.306 1.00 45.72 69 LYS A CA 1
ATOM 546 C C . LYS A 1 69 ? -35.357 1.263 19.453 1.00 45.72 69 LYS A C 1
ATOM 548 O O . LYS A 1 69 ? -35.915 1.525 18.386 1.00 45.72 69 LYS A O 1
ATOM 553 N N . LYS A 1 70 ? -34.342 1.987 19.939 1.00 40.84 70 LYS A N 1
ATOM 554 C CA . LYS A 1 70 ? -33.546 2.884 19.098 1.00 40.84 70 LYS A CA 1
ATOM 555 C C . LYS A 1 70 ? -33.143 2.051 17.885 1.00 40.84 70 LYS A C 1
ATOM 557 O O . LYS A 1 70 ? -32.384 1.101 18.031 1.00 40.84 70 LYS A O 1
ATOM 562 N N . LYS A 1 71 ? -33.711 2.364 16.719 1.00 41.72 71 LYS A N 1
ATOM 563 C CA . LYS A 1 71 ? -33.166 1.916 15.442 1.00 41.72 71 LYS A CA 1
ATOM 564 C C . LYS A 1 71 ? -31.771 2.518 15.383 1.00 41.72 71 LYS A C 1
ATOM 566 O O . LYS A 1 71 ? -31.624 3.721 15.170 1.00 41.72 71 LYS A O 1
ATOM 571 N N . GLU A 1 72 ? -30.784 1.702 15.712 1.00 52.84 72 GLU A N 1
ATOM 572 C CA . GLU A 1 72 ? -29.388 1.989 15.449 1.00 52.84 72 GLU A CA 1
ATOM 573 C C . GLU A 1 72 ? -29.313 2.286 13.953 1.00 52.84 72 GLU A C 1
ATOM 575 O O . GLU A 1 72 ? -29.708 1.467 13.123 1.00 52.84 72 GLU A O 1
ATOM 580 N N . LYS A 1 73 ? -29.005 3.540 13.612 1.00 50.97 73 LYS A N 1
ATOM 581 C CA . LYS A 1 73 ? -28.807 3.931 12.220 1.00 50.97 73 LYS A CA 1
ATOM 582 C C . LYS A 1 73 ? -27.598 3.136 11.748 1.00 50.97 73 LYS A C 1
ATOM 584 O O . LYS A 1 73 ? -26.481 3.490 12.111 1.00 50.97 73 LYS A O 1
ATOM 589 N N . GLU A 1 74 ? -27.844 2.077 10.985 1.00 57.81 74 GLU A N 1
ATOM 590 C CA . GLU A 1 74 ? -26.820 1.376 10.220 1.00 57.81 74 GLU A CA 1
ATOM 591 C C . GLU A 1 74 ? -26.087 2.433 9.392 1.00 57.81 74 GLU A C 1
ATOM 593 O O . GLU A 1 74 ? -26.655 3.054 8.489 1.00 57.81 74 GLU A O 1
ATOM 598 N N . VAL A 1 75 ? -24.855 2.741 9.794 1.00 61.03 75 VAL A N 1
ATOM 599 C CA . VAL A 1 75 ? -23.997 3.639 9.031 1.00 61.03 75 VAL A CA 1
ATOM 600 C C . VAL A 1 75 ? -23.647 2.877 7.751 1.00 61.03 75 VAL A C 1
ATOM 602 O O . VAL A 1 75 ? -23.151 1.752 7.853 1.00 61.03 75 VAL A O 1
ATOM 605 N N . PRO A 1 76 ? -23.948 3.425 6.560 1.00 66.25 76 PRO A N 1
ATOM 606 C CA . PRO A 1 76 ? -23.674 2.726 5.316 1.00 66.25 76 PRO A CA 1
ATOM 607 C C . PRO A 1 76 ? -22.169 2.441 5.194 1.00 66.25 76 PRO A C 1
ATOM 609 O O . PRO A 1 76 ? -21.364 3.242 5.682 1.00 66.25 76 PRO A O 1
ATOM 612 N N . PRO A 1 77 ? -21.778 1.320 4.563 1.00 75.69 77 PRO A N 1
ATOM 613 C CA . PRO A 1 77 ? -20.376 1.016 4.313 1.00 75.69 77 PRO A CA 1
ATOM 614 C C . PRO A 1 77 ? -19.703 2.146 3.529 1.00 75.69 77 PRO A C 1
ATOM 616 O O . PRO A 1 77 ? -20.281 2.667 2.575 1.00 75.69 77 PRO A O 1
ATOM 619 N N . GLU A 1 78 ? -18.486 2.505 3.921 1.00 88.44 78 GLU A N 1
ATOM 620 C CA . GLU A 1 78 ? -17.654 3.450 3.175 1.00 88.44 78 GLU A CA 1
ATOM 621 C C . GLU A 1 78 ? -16.849 2.676 2.122 1.00 88.44 78 GLU A C 1
ATOM 623 O O . GLU A 1 78 ? -16.268 1.632 2.428 1.00 88.44 78 GLU A O 1
ATOM 628 N N . GLU A 1 79 ? -16.841 3.161 0.879 1.00 88.81 79 GLU A N 1
ATOM 629 C CA . GLU A 1 79 ? -16.122 2.559 -0.250 1.00 88.81 79 GLU A CA 1
ATOM 630 C C . GLU A 1 79 ? -15.144 3.580 -0.840 1.00 88.81 79 GLU A C 1
ATOM 632 O O . GLU A 1 79 ? -15.505 4.723 -1.124 1.00 88.81 79 GLU A O 1
ATOM 637 N N . ILE A 1 80 ? -13.894 3.157 -1.007 1.00 90.19 80 ILE A N 1
ATOM 638 C CA . ILE A 1 80 ? -12.784 3.954 -1.525 1.00 90.19 80 ILE A CA 1
ATOM 639 C C . ILE A 1 80 ? -12.271 3.248 -2.777 1.00 90.19 80 ILE A C 1
ATOM 641 O O . ILE A 1 80 ? -11.842 2.100 -2.706 1.00 90.19 80 ILE A O 1
ATOM 645 N N . LEU A 1 81 ? -12.309 3.952 -3.910 1.00 90.50 81 LEU A N 1
ATOM 646 C CA . LEU A 1 81 ? -11.804 3.492 -5.203 1.00 90.50 81 LEU A CA 1
ATOM 647 C C . LEU A 1 81 ? -10.822 4.534 -5.742 1.00 90.50 81 LEU A C 1
ATOM 649 O O . LEU A 1 81 ? -11.225 5.657 -6.058 1.00 90.50 81 LEU A O 1
ATOM 653 N N . GLU A 1 82 ? -9.544 4.182 -5.840 1.00 91.12 82 GLU A N 1
ATOM 654 C CA . GLU A 1 82 ? -8.483 5.110 -6.244 1.00 91.12 82 GLU A CA 1
ATOM 655 C C . GLU A 1 82 ? -7.381 4.404 -7.042 1.00 91.12 82 GLU A C 1
ATOM 657 O O . GLU A 1 82 ? -7.178 3.205 -6.893 1.00 91.12 82 GLU A O 1
ATOM 662 N N . VAL A 1 83 ? -6.669 5.152 -7.889 1.00 91.12 83 VAL A N 1
ATOM 663 C CA . VAL A 1 83 ? -5.430 4.690 -8.530 1.00 91.12 83 VAL A CA 1
ATOM 664 C C . VAL A 1 83 ? -4.263 5.402 -7.865 1.00 91.12 83 VAL A C 1
ATOM 666 O O . VAL A 1 83 ? -4.241 6.632 -7.818 1.00 91.12 83 VAL A O 1
ATOM 669 N N . ILE A 1 84 ? -3.305 4.630 -7.365 1.00 92.44 84 ILE A N 1
ATOM 670 C CA . ILE A 1 84 ? -2.125 5.118 -6.655 1.00 92.44 84 ILE A CA 1
ATOM 671 C C . ILE A 1 84 ? -0.913 4.923 -7.571 1.00 92.44 84 ILE A C 1
ATOM 673 O O . ILE A 1 84 ? -0.559 3.794 -7.908 1.00 92.44 84 ILE A O 1
ATOM 677 N N . GLU A 1 85 ? -0.310 6.033 -8.003 1.00 93.00 85 GLU A N 1
ATOM 678 C CA . GLU A 1 85 ? 0.934 6.047 -8.787 1.00 93.00 85 GLU A CA 1
ATOM 679 C C . GLU A 1 85 ? 2.120 5.978 -7.803 1.00 93.00 85 GLU A C 1
ATOM 681 O O . GLU A 1 85 ? 2.310 6.916 -7.039 1.00 93.00 85 GLU A O 1
ATOM 686 N N . VAL A 1 86 ? 2.905 4.894 -7.802 1.00 91.62 86 VAL A N 1
ATOM 687 C CA . VAL A 1 86 ? 4.099 4.729 -6.946 1.00 91.62 86 VAL A CA 1
ATOM 688 C C . VAL A 1 86 ? 5.364 4.796 -7.790 1.00 91.62 86 VAL A C 1
ATOM 690 O O . VAL A 1 86 ? 5.565 3.964 -8.679 1.00 91.62 86 VAL A O 1
ATOM 693 N N . ASP A 1 87 ? 6.243 5.751 -7.497 1.00 88.19 87 ASP A N 1
ATOM 694 C CA . ASP A 1 87 ? 7.505 5.902 -8.221 1.00 88.19 87 ASP A CA 1
ATOM 695 C C . ASP A 1 87 ? 8.514 4.771 -7.909 1.00 88.19 87 ASP A C 1
ATOM 697 O O . ASP A 1 87 ? 8.517 4.204 -6.809 1.00 88.19 87 ASP A O 1
ATOM 701 N N . PRO A 1 88 ? 9.409 4.423 -8.858 1.00 84.19 88 PRO A N 1
ATOM 702 C CA . PRO A 1 88 ? 10.447 3.420 -8.629 1.00 84.19 88 PRO A CA 1
ATOM 703 C C . PRO A 1 88 ? 11.348 3.798 -7.450 1.00 84.19 88 PRO A C 1
ATOM 705 O O . PRO A 1 88 ? 11.877 4.907 -7.394 1.00 84.19 88 PRO A O 1
ATOM 708 N N . GLY A 1 89 ? 11.590 2.859 -6.534 1.00 84.12 89 GLY A N 1
ATOM 709 C CA . GLY A 1 89 ? 12.441 3.117 -5.369 1.00 84.12 89 GLY A CA 1
ATOM 710 C C . GLY A 1 89 ? 11.769 3.946 -4.268 1.00 84.12 89 GLY A C 1
ATOM 711 O O . GLY A 1 89 ? 12.426 4.273 -3.279 1.00 84.12 89 GLY A O 1
ATOM 712 N N . CYS A 1 90 ? 10.480 4.255 -4.412 1.00 89.25 90 CYS A N 1
ATOM 713 C CA . CYS A 1 90 ? 9.678 4.990 -3.443 1.00 89.25 90 CYS A CA 1
ATOM 714 C C . CYS A 1 90 ? 8.567 4.106 -2.858 1.00 89.25 90 CYS A C 1
ATOM 716 O O . CYS A 1 90 ? 8.364 2.958 -3.263 1.00 89.25 90 CYS A O 1
ATOM 718 N N . HIS A 1 91 ? 7.856 4.669 -1.886 1.00 92.81 91 HIS A N 1
ATOM 719 C CA . HIS A 1 91 ? 6.584 4.160 -1.400 1.00 92.81 91 HIS A CA 1
ATOM 720 C C . HIS A 1 91 ? 5.566 5.295 -1.441 1.00 92.81 91 HIS A C 1
ATOM 722 O O . HIS A 1 91 ? 5.928 6.455 -1.250 1.00 92.81 91 HIS A O 1
ATOM 728 N N . GLU A 1 92 ? 4.302 4.945 -1.637 1.00 95.81 92 GLU A N 1
ATOM 729 C CA . GLU A 1 92 ? 3.183 5.865 -1.466 1.00 95.81 92 GLU A CA 1
ATOM 730 C C . GLU A 1 92 ? 2.294 5.405 -0.330 1.00 95.81 92 GLU A C 1
ATOM 732 O O . GLU A 1 92 ? 2.233 4.219 -0.002 1.00 95.81 92 GLU A O 1
ATOM 737 N N . THR A 1 93 ? 1.594 6.355 0.282 1.00 95.88 93 THR A N 1
ATOM 738 C CA . THR A 1 93 ? 0.789 6.062 1.464 1.00 95.88 93 THR A CA 1
ATOM 739 C C . THR A 1 93 ? -0.621 6.603 1.334 1.00 95.88 93 THR A C 1
ATOM 741 O O . THR A 1 93 ? -0.833 7.809 1.205 1.00 95.88 93 THR A O 1
ATOM 744 N N . LYS A 1 94 ? -1.608 5.715 1.475 1.00 96.56 94 LYS A N 1
ATOM 745 C CA . LYS A 1 94 ? -3.003 6.103 1.677 1.00 96.56 94 LYS A CA 1
ATOM 746 C C . LYS A 1 94 ? -3.328 6.093 3.163 1.00 96.56 94 LYS A C 1
ATOM 748 O O . LYS A 1 94 ? -3.246 5.069 3.838 1.00 96.56 94 LYS A O 1
ATOM 753 N N . THR A 1 95 ? -3.731 7.246 3.676 1.00 96.81 95 THR A N 1
ATOM 754 C CA . THR A 1 95 ? -4.135 7.403 5.073 1.00 96.81 95 THR A CA 1
ATOM 755 C C . THR A 1 95 ? -5.649 7.300 5.218 1.00 96.81 95 THR A C 1
ATOM 757 O O . THR A 1 95 ? -6.383 8.011 4.529 1.00 96.81 95 THR A O 1
ATOM 760 N N . ILE A 1 96 ? -6.115 6.465 6.148 1.00 95.75 96 ILE A N 1
ATOM 761 C CA . ILE A 1 96 ? -7.541 6.278 6.445 1.00 95.75 96 ILE A CA 1
ATOM 762 C C . ILE A 1 96 ? -7.742 6.299 7.962 1.00 95.75 96 ILE A C 1
ATOM 764 O O . ILE A 1 96 ? -7.022 5.636 8.705 1.00 95.75 96 ILE A O 1
ATOM 768 N N . PHE A 1 97 ? -8.721 7.066 8.442 1.00 95.94 97 PHE A N 1
ATOM 769 C CA . PHE A 1 97 ? -9.115 7.023 9.850 1.00 95.94 97 PHE A CA 1
ATOM 770 C C . PHE A 1 97 ? -10.115 5.887 10.061 1.00 95.94 97 PHE A C 1
ATOM 772 O O . PHE A 1 97 ? -11.204 5.911 9.494 1.00 95.94 97 PHE A O 1
ATOM 779 N N . LEU A 1 98 ? -9.755 4.898 10.876 1.00 95.62 98 LEU A N 1
ATOM 780 C CA . LEU A 1 98 ? -10.564 3.699 11.083 1.00 95.62 98 LEU A CA 1
ATOM 781 C C . LEU A 1 98 ? -11.007 3.601 12.539 1.00 95.62 98 LEU A C 1
ATOM 783 O O . LEU A 1 98 ? -10.244 3.893 13.458 1.00 95.62 98 LEU A O 1
ATOM 787 N N . ARG A 1 99 ? -12.249 3.162 12.759 1.00 95.75 99 ARG A N 1
ATOM 788 C CA . ARG A 1 99 ? -12.799 2.937 14.102 1.00 95.75 99 ARG A CA 1
ATOM 789 C C . ARG A 1 99 ? -12.546 1.505 14.555 1.00 95.75 99 ARG A C 1
ATOM 791 O O . ARG A 1 99 ? -12.695 0.580 13.758 1.00 95.75 99 ARG A O 1
ATOM 798 N N . GLN A 1 100 ? -12.233 1.327 15.835 1.00 96.75 100 GLN A N 1
ATOM 799 C CA . GLN A 1 100 ? -12.100 0.017 16.469 1.00 96.75 100 GLN A CA 1
ATOM 800 C C . GLN A 1 100 ? -13.316 -0.866 16.169 1.00 96.75 100 GLN A C 1
ATOM 802 O O . GLN A 1 100 ? -14.451 -0.395 16.207 1.00 96.75 100 GLN A O 1
ATOM 807 N N . GLY A 1 101 ? -13.063 -2.137 15.863 1.00 95.81 101 GLY A N 1
ATOM 808 C CA . GLY A 1 101 ? -14.087 -3.127 15.533 1.00 95.81 101 GLY A CA 1
ATOM 809 C C . GLY A 1 101 ? -14.607 -3.047 14.096 1.00 95.81 101 GLY A C 1
ATOM 810 O O . GLY A 1 101 ? -15.300 -3.965 13.667 1.00 95.81 101 GLY A O 1
ATOM 811 N N . SER A 1 102 ? -14.258 -2.004 13.331 1.00 96.06 102 SER A N 1
ATOM 812 C CA . SER A 1 102 ? -14.602 -1.952 11.906 1.00 96.06 102 SER A CA 1
ATOM 813 C C . SER A 1 102 ? -13.917 -3.098 11.166 1.00 96.06 102 SER A C 1
ATOM 815 O O . SER A 1 102 ? -12.769 -3.440 11.466 1.00 96.06 102 SER A O 1
ATOM 817 N N . ARG A 1 103 ? -14.605 -3.666 10.178 1.00 96.88 103 ARG A N 1
ATOM 818 C CA . ARG A 1 103 ? -14.024 -4.638 9.251 1.00 96.88 103 ARG A CA 1
ATOM 819 C C . ARG A 1 103 ? -13.621 -3.924 7.974 1.00 96.88 103 ARG A C 1
ATOM 821 O O . ARG A 1 103 ? -14.436 -3.226 7.373 1.00 96.88 103 ARG A O 1
ATOM 828 N N . VAL A 1 104 ? -12.379 -4.118 7.565 1.00 97.38 104 VAL A N 1
ATOM 829 C CA . VAL A 1 104 ? -11.808 -3.508 6.369 1.00 97.38 104 VAL A CA 1
ATOM 830 C C . VAL A 1 104 ? -11.423 -4.615 5.411 1.00 97.38 104 VAL A C 1
ATOM 832 O O . VAL A 1 104 ? -10.698 -5.533 5.783 1.00 97.38 104 VAL A O 1
ATOM 835 N N . SER A 1 105 ? -11.930 -4.537 4.188 1.00 97.12 105 SER A N 1
ATOM 836 C CA . SER A 1 105 ? -11.695 -5.547 3.161 1.00 97.12 105 SER A CA 1
ATOM 837 C C . SER A 1 105 ? -11.544 -4.903 1.796 1.00 97.12 105 SER A C 1
ATOM 839 O O . SER A 1 105 ? -12.206 -3.900 1.534 1.00 97.12 105 SER A O 1
ATOM 841 N N . GLY A 1 106 ? -10.745 -5.489 0.915 1.00 96.06 106 GLY A N 1
ATOM 842 C CA . GLY A 1 106 ? -10.500 -4.888 -0.385 1.00 96.06 106 GLY A CA 1
ATOM 843 C C . GLY A 1 106 ? -9.510 -5.643 -1.256 1.00 96.06 106 GLY A C 1
ATOM 844 O O . GLY A 1 106 ? -9.102 -6.765 -0.941 1.00 96.06 106 GLY A O 1
ATOM 845 N N . LEU A 1 107 ? -9.149 -5.004 -2.363 1.00 97.06 107 LEU A N 1
ATOM 846 C CA . LEU A 1 107 ? -8.196 -5.485 -3.352 1.00 97.06 107 LEU A CA 1
ATOM 847 C C . LEU A 1 107 ? -7.293 -4.326 -3.777 1.00 97.06 107 LEU A C 1
ATOM 849 O O . LEU A 1 107 ? -7.776 -3.259 -4.147 1.00 97.06 107 LEU A O 1
ATOM 853 N N . ALA A 1 108 ? -5.987 -4.558 -3.740 1.00 97.44 108 ALA A N 1
ATOM 854 C CA . ALA A 1 108 ? -5.001 -3.732 -4.416 1.00 97.44 108 ALA A CA 1
ATOM 855 C C . ALA A 1 108 ? -4.459 -4.520 -5.615 1.00 97.44 108 ALA A C 1
ATOM 857 O O . ALA A 1 108 ? -3.935 -5.615 -5.419 1.00 97.44 108 ALA A O 1
ATOM 858 N N . GLU A 1 109 ? -4.582 -4.008 -6.834 1.00 97.19 109 GLU A N 1
ATOM 859 C CA . GLU A 1 109 ? -4.139 -4.686 -8.060 1.00 97.19 109 GLU A CA 1
ATOM 860 C C . GLU A 1 109 ? -3.317 -3.741 -8.932 1.00 97.19 109 GLU A C 1
ATOM 862 O O . GLU A 1 109 ? -3.681 -2.588 -9.134 1.00 97.19 109 GLU A O 1
ATOM 867 N N . GLU A 1 110 ? -2.183 -4.217 -9.436 1.00 96.31 110 GLU A N 1
ATOM 868 C CA . GLU A 1 110 ? -1.313 -3.433 -10.307 1.00 96.31 110 GLU A CA 1
ATOM 869 C C . GLU A 1 110 ? -1.755 -3.548 -11.770 1.00 96.31 110 GLU A C 1
ATOM 871 O O . GLU A 1 110 ? -1.914 -4.650 -12.300 1.00 96.31 110 GLU A O 1
ATOM 876 N N . VAL A 1 111 ? -1.921 -2.402 -12.433 1.00 91.94 111 VAL A N 1
ATOM 877 C CA . VAL A 1 111 ? -2.530 -2.273 -13.769 1.00 91.94 111 VAL A CA 1
ATOM 878 C C . VAL A 1 111 ? -1.759 -3.020 -14.863 1.00 91.94 111 VAL A C 1
ATOM 880 O O . VAL A 1 111 ? -2.357 -3.561 -15.795 1.00 91.94 111 VAL A O 1
ATOM 883 N N . TYR A 1 112 ? -0.432 -3.058 -14.775 1.00 89.31 112 TYR A N 1
ATOM 884 C CA . TYR A 1 112 ? 0.457 -3.669 -15.763 1.00 89.31 112 TYR A CA 1
ATOM 885 C C . TYR A 1 112 ? 0.951 -5.064 -15.342 1.00 89.31 112 TYR A C 1
ATOM 887 O O . TYR A 1 112 ? 1.812 -5.640 -16.013 1.00 89.31 112 TYR A O 1
ATOM 895 N N . GLY A 1 113 ? 0.412 -5.629 -14.256 1.00 88.56 113 GLY A N 1
ATOM 896 C CA . GLY A 1 113 ? 0.822 -6.929 -13.725 1.00 88.56 113 GLY A CA 1
ATOM 897 C C . GLY A 1 113 ? 2.218 -6.923 -13.098 1.00 88.56 113 GLY A C 1
ATOM 898 O O . GLY A 1 113 ? 2.888 -7.957 -13.065 1.00 88.56 113 GLY A O 1
ATOM 899 N N . LEU A 1 114 ? 2.685 -5.770 -12.623 1.00 91.75 114 LEU A N 1
ATOM 900 C CA . LEU A 1 114 ? 3.962 -5.625 -11.942 1.00 91.75 114 LEU A CA 1
ATOM 901 C C . LEU A 1 114 ? 3.815 -5.859 -10.434 1.00 91.75 114 LEU A C 1
ATOM 903 O O . LEU A 1 114 ? 2.796 -5.582 -9.815 1.00 91.75 114 LEU A O 1
ATOM 907 N N . GLU A 1 115 ? 4.872 -6.370 -9.809 1.00 94.44 115 GLU A N 1
ATOM 908 C CA . GLU A 1 115 ? 4.839 -6.667 -8.377 1.00 94.44 115 GLU A CA 1
ATOM 909 C C . GLU A 1 115 ? 5.036 -5.423 -7.511 1.00 94.44 115 GLU A C 1
ATOM 911 O O . GLU A 1 115 ? 5.980 -4.657 -7.743 1.00 94.44 115 GLU A O 1
ATOM 916 N N . PHE A 1 116 ? 4.252 -5.316 -6.444 1.00 95.81 116 PHE A N 1
ATOM 917 C CA . PHE A 1 116 ? 4.399 -4.348 -5.357 1.00 95.81 116 PHE A CA 1
ATOM 918 C C . PHE A 1 116 ? 4.205 -5.038 -3.997 1.00 95.81 116 PHE A C 1
ATOM 920 O O . PHE A 1 116 ? 3.841 -6.219 -3.932 1.00 95.81 116 PHE A O 1
ATOM 927 N N . SER A 1 117 ? 4.478 -4.313 -2.916 1.00 96.25 117 SER A N 1
ATOM 928 C CA . SER A 1 117 ? 4.183 -4.751 -1.548 1.00 96.25 117 SER A CA 1
ATOM 929 C C . SER A 1 117 ? 3.141 -3.832 -0.916 1.00 96.25 117 SER A C 1
ATOM 931 O O . SER A 1 117 ? 3.124 -2.633 -1.188 1.00 96.25 117 SER A O 1
ATOM 933 N N . LEU A 1 118 ? 2.279 -4.391 -0.068 1.00 97.69 118 LEU A N 1
ATOM 934 C CA . LEU A 1 118 ? 1.294 -3.650 0.712 1.00 97.69 118 LEU A CA 1
ATOM 935 C C . LEU A 1 118 ? 1.516 -3.925 2.196 1.00 97.69 118 LEU A C 1
ATOM 937 O O . LEU A 1 118 ? 1.490 -5.082 2.618 1.00 97.69 118 LEU A O 1
ATOM 941 N N . TYR A 1 119 ? 1.647 -2.860 2.979 1.00 97.69 119 TYR A N 1
ATOM 942 C CA . TYR A 1 119 ? 1.686 -2.910 4.437 1.00 97.69 119 TYR A CA 1
ATOM 943 C C . TYR A 1 119 ? 0.563 -2.046 5.007 1.00 97.69 119 TYR A C 1
ATOM 945 O O . TYR A 1 119 ? 0.329 -0.934 4.542 1.00 97.69 119 TYR A O 1
ATOM 953 N N . VAL A 1 120 ? -0.127 -2.548 6.025 1.00 97.88 120 VAL A N 1
ATOM 954 C CA . VAL A 1 120 ? -1.125 -1.800 6.790 1.00 97.88 120 VAL A CA 1
ATOM 955 C C . VAL A 1 120 ? -0.605 -1.640 8.207 1.00 97.88 120 VAL A C 1
ATOM 957 O O . VAL A 1 120 ? -0.495 -2.616 8.952 1.00 97.88 120 VAL A O 1
ATOM 960 N N . VAL A 1 121 ? -0.277 -0.405 8.567 1.00 97.81 121 VAL A N 1
ATOM 961 C CA . VAL A 1 121 ? 0.371 -0.046 9.835 1.00 97.81 121 VAL A CA 1
ATOM 962 C C . VAL A 1 121 ? -0.395 1.084 10.522 1.00 97.81 121 VAL A C 1
ATOM 964 O O . VAL A 1 121 ? -1.157 1.819 9.885 1.00 97.81 121 VAL A O 1
ATOM 967 N N . ASP A 1 122 ? -0.219 1.217 11.831 1.00 96.75 122 ASP A N 1
ATOM 968 C CA . ASP A 1 122 ? -0.677 2.387 12.580 1.00 96.75 122 ASP A CA 1
ATOM 969 C C . ASP A 1 122 ? 0.383 3.506 12.544 1.00 96.75 122 ASP A C 1
ATOM 971 O O . ASP A 1 122 ? 1.369 3.419 11.812 1.00 96.75 122 ASP A O 1
ATOM 975 N N . GLY A 1 123 ? 0.174 4.594 13.290 1.00 94.62 123 GLY A N 1
ATOM 976 C CA . GLY A 1 123 ? 1.105 5.729 13.288 1.00 94.62 123 GLY A CA 1
ATOM 977 C C . GLY A 1 123 ? 2.512 5.406 13.801 1.00 94.62 123 GLY A C 1
ATOM 978 O O . GLY A 1 123 ? 3.479 5.951 13.271 1.00 94.62 123 GLY A O 1
ATOM 979 N N . GLU A 1 124 ? 2.633 4.522 14.793 1.00 94.06 124 GLU A N 1
ATOM 980 C CA . GLU A 1 124 ? 3.928 4.088 15.334 1.00 94.06 124 GLU A CA 1
ATOM 981 C C . GLU A 1 124 ? 4.641 3.193 14.317 1.00 94.06 124 GLU A C 1
ATOM 983 O O . GLU A 1 124 ? 5.749 3.513 13.889 1.00 94.06 124 GLU A O 1
ATOM 988 N N . GLY A 1 125 ? 3.946 2.173 13.799 1.00 94.50 125 GLY A N 1
ATOM 989 C CA . GLY A 1 125 ? 4.490 1.291 12.769 1.00 94.50 125 GLY A CA 1
ATOM 990 C C . GLY A 1 125 ? 4.856 2.022 11.472 1.00 94.50 125 GLY A C 1
ATOM 991 O O . GLY A 1 125 ? 5.824 1.647 10.815 1.00 94.50 125 GLY A O 1
ATOM 992 N N . TYR A 1 126 ? 4.137 3.090 11.108 1.00 95.19 126 TYR A N 1
ATOM 993 C CA . TYR A 1 126 ? 4.515 3.938 9.973 1.00 95.19 126 TYR A CA 1
ATOM 994 C C . TYR A 1 126 ? 5.808 4.718 10.230 1.00 95.19 126 TYR A C 1
ATOM 996 O O . TYR A 1 126 ? 6.657 4.809 9.344 1.00 95.19 126 TYR A O 1
ATOM 1004 N N . SER A 1 127 ? 5.981 5.266 11.436 1.00 94.31 127 SER A N 1
ATOM 1005 C CA . SER A 1 127 ? 7.223 5.948 11.803 1.00 94.31 127 SER A CA 1
ATOM 1006 C C . SER A 1 127 ? 8.416 4.991 11.739 1.00 94.31 127 SER A C 1
ATOM 1008 O O . SER A 1 127 ? 9.443 5.335 11.153 1.00 94.31 127 SER A O 1
ATOM 1010 N N . ASP A 1 128 ? 8.264 3.781 12.278 1.00 93.62 128 ASP A N 1
ATOM 1011 C CA . ASP A 1 128 ? 9.305 2.746 12.257 1.00 93.62 128 ASP A CA 1
ATOM 1012 C C . ASP A 1 128 ? 9.627 2.298 10.823 1.00 93.62 128 ASP A C 1
ATOM 1014 O O . ASP A 1 128 ? 10.798 2.177 10.455 1.00 93.62 128 ASP A O 1
ATOM 1018 N N . PHE A 1 129 ? 8.601 2.140 9.975 1.00 92.31 129 PHE A N 1
ATOM 1019 C CA . PHE A 1 129 ? 8.766 1.844 8.550 1.00 92.31 129 PHE A CA 1
ATOM 1020 C C . PHE A 1 129 ? 9.628 2.902 7.846 1.00 92.31 129 PHE A C 1
ATOM 1022 O O . PHE A 1 129 ? 10.596 2.564 7.161 1.00 92.31 129 PHE A O 1
ATOM 1029 N N . VAL A 1 130 ? 9.316 4.189 8.037 1.00 91.50 130 VAL A N 1
ATOM 1030 C CA . VAL A 1 130 ? 10.066 5.302 7.426 1.00 91.50 130 VAL A CA 1
ATOM 1031 C C . VAL A 1 130 ? 11.513 5.339 7.925 1.00 91.50 130 VAL A C 1
ATOM 1033 O O . VAL A 1 130 ? 12.431 5.599 7.141 1.00 91.50 130 VAL A O 1
ATOM 1036 N N . ASN A 1 131 ? 11.731 5.025 9.203 1.00 90.44 131 ASN A N 1
ATOM 1037 C CA . ASN A 1 131 ? 13.060 4.970 9.812 1.00 90.44 131 ASN A CA 1
ATOM 1038 C C . ASN A 1 131 ? 13.875 3.726 9.410 1.00 90.44 131 ASN A C 1
ATOM 1040 O O . ASN A 1 131 ? 15.066 3.663 9.711 1.00 90.44 131 ASN A O 1
ATOM 1044 N N . LYS A 1 132 ? 13.282 2.788 8.655 1.00 82.94 132 LYS A N 1
ATOM 1045 C CA . LYS A 1 132 ? 13.869 1.487 8.277 1.00 82.94 132 LYS A CA 1
ATOM 1046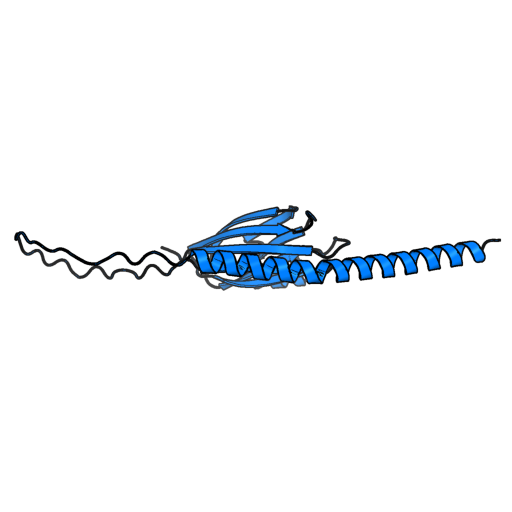 C C . LYS A 1 132 ? 14.174 0.589 9.477 1.00 82.94 132 LYS A C 1
ATOM 1048 O O . LYS A 1 132 ? 15.050 -0.276 9.394 1.00 82.94 132 LYS A O 1
ATOM 1053 N N . ASP A 1 133 ? 13.437 0.786 10.560 1.00 84.12 133 ASP A N 1
ATOM 1054 C CA . ASP A 1 133 ? 13.467 -0.080 11.726 1.00 84.12 133 ASP A CA 1
ATOM 1055 C C . ASP A 1 133 ? 12.526 -1.277 11.522 1.00 84.12 133 ASP A C 1
ATOM 1057 O O . ASP A 1 133 ? 11.734 -1.342 10.577 1.00 84.12 133 ASP A O 1
ATOM 1061 N N . SER A 1 134 ? 12.623 -2.274 12.401 1.00 88.44 134 SER A N 1
ATOM 1062 C CA . SER A 1 134 ? 11.646 -3.361 12.426 1.00 88.44 134 SER A CA 1
ATOM 1063 C C . SER A 1 134 ? 10.291 -2.811 12.865 1.00 88.44 134 SER A C 1
ATOM 1065 O O . SER A 1 134 ? 10.155 -2.378 14.006 1.00 88.44 134 SER A O 1
ATOM 1067 N N . PHE A 1 135 ? 9.296 -2.873 11.986 1.00 91.00 135 PHE A N 1
ATOM 1068 C CA . PHE A 1 135 ? 7.949 -2.381 12.254 1.00 91.00 135 PHE A CA 1
ATOM 1069 C C . PHE A 1 135 ? 6.947 -3.535 12.358 1.00 91.00 135 PHE A C 1
ATOM 1071 O O . PHE A 1 135 ? 7.135 -4.609 11.780 1.00 91.00 135 PHE A O 1
ATOM 1078 N N . ASN A 1 136 ? 5.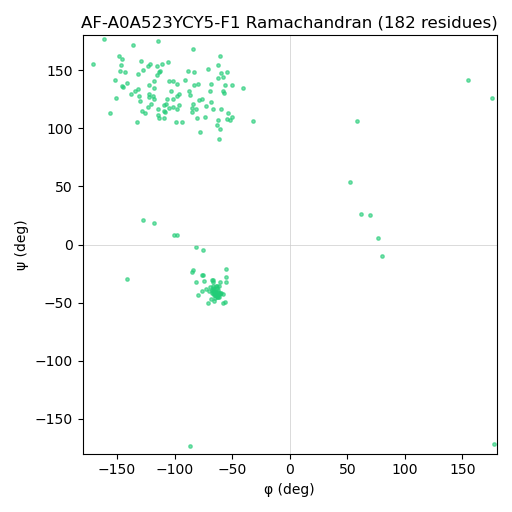849 -3.298 13.075 1.00 91.75 136 ASN A N 1
ATOM 1079 C CA . ASN A 1 136 ? 4.737 -4.238 13.170 1.00 91.75 136 ASN A CA 1
ATOM 1080 C C . ASN A 1 136 ? 3.597 -3.800 12.251 1.00 91.75 136 ASN A C 1
ATOM 1082 O O . ASN A 1 136 ? 3.001 -2.741 12.437 1.00 91.75 136 ASN A O 1
ATOM 1086 N N . ALA A 1 137 ? 3.268 -4.643 11.275 1.00 95.06 137 ALA A N 1
ATOM 1087 C CA . ALA A 1 137 ? 2.109 -4.449 10.417 1.00 95.06 137 ALA A CA 1
ATOM 1088 C C . ALA A 1 137 ? 0.920 -5.278 10.906 1.00 95.06 137 ALA A C 1
ATOM 1090 O O . ALA A 1 137 ? 1.064 -6.452 11.250 1.00 95.06 137 ALA A O 1
ATOM 1091 N N . LEU A 1 138 ? -0.270 -4.677 10.881 1.00 96.38 138 LEU A N 1
ATOM 1092 C CA . LEU A 1 138 ? -1.526 -5.393 11.105 1.00 96.38 138 LEU A CA 1
ATOM 1093 C C . LEU A 1 138 ? -1.795 -6.383 9.967 1.00 96.38 138 LEU A C 1
ATOM 1095 O O . LEU A 1 138 ? -2.274 -7.490 10.195 1.00 96.38 138 LEU A O 1
ATOM 1099 N N . PHE A 1 139 ? -1.478 -5.971 8.742 1.00 97.25 139 PHE A N 1
ATOM 1100 C CA . PHE A 1 139 ? -1.554 -6.791 7.543 1.00 97.25 139 PHE A CA 1
ATOM 1101 C C . PHE A 1 139 ? -0.366 -6.464 6.647 1.00 97.25 139 PHE A C 1
ATOM 1103 O O . PHE A 1 139 ? -0.017 -5.295 6.492 1.00 97.25 139 PHE A O 1
ATOM 1110 N N . TRP A 1 140 ? 0.241 -7.477 6.039 1.00 96.81 140 TRP A N 1
ATOM 1111 C CA . TRP A 1 140 ? 1.305 -7.267 5.071 1.00 96.81 140 TRP A CA 1
ATOM 1112 C C . TRP A 1 140 ? 1.361 -8.397 4.051 1.00 96.81 140 TRP A C 1
ATOM 1114 O O . TRP A 1 140 ? 1.167 -9.567 4.383 1.00 96.81 140 TRP A O 1
ATOM 1124 N N . VAL A 1 141 ? 1.638 -8.034 2.803 1.00 97.25 141 VAL A N 1
ATOM 1125 C CA . VAL A 1 141 ? 1.920 -8.966 1.710 1.00 97.25 141 VAL A CA 1
ATOM 1126 C C . VAL A 1 141 ? 2.963 -8.324 0.806 1.00 97.25 141 VAL A C 1
ATOM 1128 O O . VAL A 1 141 ? 2.850 -7.154 0.450 1.00 97.25 141 VAL A O 1
ATOM 1131 N N . GLU A 1 142 ? 3.967 -9.099 0.406 1.00 95.50 142 GLU A N 1
ATOM 1132 C CA . GLU A 1 142 ? 5.077 -8.606 -0.409 1.00 95.50 142 GLU A CA 1
ATOM 1133 C C . GLU A 1 142 ? 5.096 -9.221 -1.803 1.00 95.50 142 GLU A C 1
ATOM 1135 O O . GLU A 1 142 ? 4.776 -10.399 -1.980 1.00 95.50 142 GLU A O 1
ATOM 1140 N N . ASN A 1 143 ? 5.575 -8.435 -2.769 1.00 94.81 143 ASN A N 1
ATOM 1141 C CA . ASN A 1 143 ? 5.908 -8.878 -4.124 1.00 94.81 143 ASN A CA 1
ATOM 1142 C C . ASN A 1 143 ? 4.765 -9.638 -4.816 1.00 94.81 143 ASN A C 1
ATOM 1144 O O . ASN A 1 143 ? 4.931 -10.763 -5.295 1.00 94.81 143 ASN A O 1
ATOM 1148 N N . ARG A 1 144 ? 3.584 -9.021 -4.861 1.00 95.50 144 ARG A N 1
ATOM 1149 C CA . ARG A 1 144 ? 2.422 -9.543 -5.588 1.00 95.50 144 ARG A CA 1
ATOM 1150 C C . ARG A 1 144 ? 1.932 -8.533 -6.610 1.00 95.50 144 ARG A C 1
ATOM 1152 O O . ARG A 1 144 ? 2.133 -7.336 -6.457 1.00 95.50 144 ARG A O 1
ATOM 1159 N N . THR A 1 145 ? 1.290 -9.043 -7.651 1.00 95.06 145 THR A N 1
ATOM 1160 C CA . THR A 1 145 ? 0.614 -8.234 -8.674 1.00 95.06 145 THR A CA 1
ATOM 1161 C C . THR A 1 145 ? -0.803 -7.854 -8.243 1.00 95.06 145 THR A C 1
ATOM 1163 O O . THR A 1 145 ? -1.338 -6.857 -8.705 1.00 95.06 145 THR A O 1
ATOM 1166 N N . ALA A 1 146 ? -1.399 -8.636 -7.338 1.00 96.62 146 ALA A N 1
ATOM 1167 C CA . ALA A 1 146 ? -2.696 -8.384 -6.729 1.00 96.62 146 ALA A CA 1
ATOM 1168 C C . ALA A 1 146 ? -2.705 -8.871 -5.270 1.00 96.62 146 ALA A C 1
ATOM 1170 O O . ALA A 1 146 ? -2.202 -9.958 -4.965 1.00 96.62 146 ALA A O 1
ATOM 1171 N N . ILE A 1 147 ? -3.268 -8.069 -4.368 1.00 97.81 147 ILE A N 1
ATOM 1172 C CA . ILE A 1 147 ? -3.301 -8.293 -2.920 1.00 97.81 147 ILE A CA 1
ATOM 1173 C C . ILE A 1 147 ? -4.725 -8.063 -2.421 1.00 97.81 147 ILE A C 1
ATOM 1175 O O . ILE A 1 147 ? -5.181 -6.927 -2.301 1.00 97.81 147 ILE A O 1
ATOM 1179 N N . ALA A 1 148 ? -5.421 -9.152 -2.102 1.00 96.88 148 ALA A N 1
ATOM 1180 C CA . ALA A 1 148 ? -6.675 -9.092 -1.365 1.00 96.88 148 ALA A CA 1
ATOM 1181 C C . ALA A 1 148 ? -6.387 -9.005 0.139 1.00 96.88 148 ALA A C 1
ATOM 1183 O O . ALA A 1 148 ? -5.524 -9.723 0.650 1.00 96.88 148 ALA A O 1
ATOM 1184 N N . PHE A 1 149 ? -7.120 -8.152 0.848 1.00 96.62 149 PHE A N 1
ATOM 1185 C CA . PHE A 1 149 ? -6.994 -7.981 2.295 1.00 96.62 149 PHE A CA 1
ATOM 1186 C C . PHE A 1 149 ? -8.365 -8.013 2.967 1.00 96.62 149 PHE A C 1
ATOM 1188 O O . PHE A 1 149 ? -9.365 -7.588 2.390 1.00 96.62 149 PHE A O 1
ATOM 1195 N N . ASP A 1 150 ? -8.405 -8.535 4.191 1.00 96.81 150 ASP A N 1
ATOM 1196 C CA . ASP A 1 150 ? -9.591 -8.583 5.048 1.00 96.81 150 ASP A CA 1
ATOM 1197 C C . ASP A 1 150 ? -9.138 -8.674 6.510 1.00 96.81 150 ASP A C 1
ATOM 1199 O O . ASP A 1 150 ? -8.507 -9.654 6.910 1.00 96.81 150 ASP A O 1
ATOM 1203 N N . PHE A 1 151 ? -9.398 -7.633 7.299 1.00 96.25 151 PHE A N 1
ATOM 1204 C CA . PHE A 1 151 ? -8.974 -7.557 8.695 1.00 96.25 151 PHE A CA 1
ATOM 1205 C C . PHE A 1 151 ? -9.954 -6.755 9.558 1.00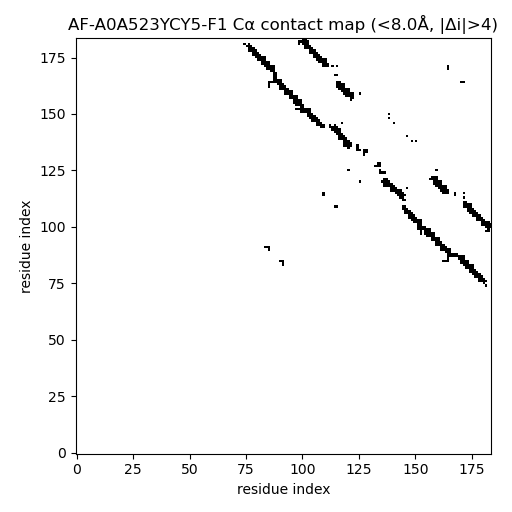 96.25 151 PHE A C 1
ATOM 1207 O O . PHE A 1 151 ? -10.770 -5.971 9.072 1.00 96.25 151 PHE A O 1
ATOM 1214 N N . HIS A 1 152 ? -9.852 -6.949 10.874 1.00 96.81 152 HIS A N 1
ATOM 1215 C CA . HIS A 1 152 ? -10.579 -6.160 11.867 1.00 96.81 152 HIS A CA 1
ATOM 1216 C C . HIS A 1 152 ? -9.657 -5.118 12.486 1.00 96.81 152 HIS A C 1
ATOM 1218 O O . HIS A 1 152 ? -8.493 -5.393 12.771 1.00 96.81 152 HIS A O 1
ATOM 1224 N N . VAL A 1 153 ? -10.195 -3.924 12.715 1.00 97.06 153 VAL A N 1
ATOM 1225 C CA . VAL A 1 153 ? -9.437 -2.789 13.238 1.00 97.06 153 VAL A CA 1
ATOM 1226 C C . VAL A 1 153 ? -9.313 -2.910 14.762 1.00 97.06 153 VAL A C 1
ATOM 1228 O O . VAL A 1 153 ? -10.330 -2.840 15.459 1.00 97.06 153 VAL A O 1
ATOM 1231 N N . PRO A 1 154 ? -8.097 -3.062 15.319 1.00 96.44 154 PRO A N 1
ATOM 1232 C CA . PRO A 1 154 ? -7.917 -3.330 16.746 1.00 96.44 154 PRO A CA 1
ATOM 1233 C C . PRO A 1 154 ? -8.110 -2.093 17.632 1.00 96.44 154 PRO A C 1
ATOM 1235 O O . PRO A 1 154 ? -8.484 -2.234 18.795 1.00 96.44 154 PRO A O 1
ATOM 1238 N N . LYS A 1 155 ? -7.882 -0.885 17.097 1.00 95.94 155 LYS A N 1
ATOM 1239 C CA . LYS A 1 155 ? -8.015 0.395 17.809 1.00 95.94 155 LYS A CA 1
ATOM 1240 C C . LYS A 1 155 ? -8.481 1.512 16.874 1.00 95.94 155 LYS A C 1
ATOM 1242 O O . LYS A 1 155 ? -8.166 1.496 15.685 1.00 95.94 155 LYS A O 1
ATOM 1247 N N . THR A 1 156 ? -9.218 2.477 17.422 1.00 96.38 156 THR A N 1
ATOM 1248 C CA . THR A 1 156 ? -9.640 3.674 16.685 1.00 96.38 156 THR A CA 1
ATOM 1249 C C . THR A 1 156 ? -8.442 4.592 16.513 1.00 96.38 156 THR A C 1
ATOM 1251 O O . THR A 1 156 ? -7.976 5.157 17.498 1.00 96.38 156 THR A O 1
ATOM 1254 N N . ASP A 1 157 ? -7.943 4.722 15.289 1.00 96.94 157 ASP A N 1
ATOM 1255 C CA . ASP A 1 157 ? -6.744 5.506 14.999 1.00 96.94 157 ASP A CA 1
ATOM 1256 C C . ASP A 1 157 ? -6.671 5.868 13.508 1.00 96.94 157 ASP A C 1
ATOM 1258 O O . ASP A 1 157 ? -7.498 5.450 12.687 1.00 96.94 157 ASP A O 1
ATOM 1262 N N . LYS A 1 158 ? -5.653 6.643 13.149 1.00 97.25 158 LYS A N 1
ATOM 1263 C CA . LYS A 1 158 ? -5.197 6.813 11.779 1.00 97.25 158 LYS A CA 1
ATOM 1264 C C . LYS A 1 158 ? -4.347 5.605 11.370 1.00 97.25 158 LYS A C 1
ATOM 1266 O O . LYS A 1 158 ? -3.346 5.295 12.010 1.00 97.25 158 LYS A O 1
ATOM 1271 N N . TRP A 1 159 ? -4.741 4.967 10.277 1.00 97.75 159 TRP A N 1
ATOM 1272 C CA . TRP A 1 159 ? -4.053 3.829 9.680 1.00 97.75 159 TRP A CA 1
ATOM 1273 C C . TRP A 1 159 ? -3.463 4.207 8.325 1.00 97.75 159 TRP A C 1
ATOM 1275 O O . TRP A 1 159 ? -3.998 5.060 7.606 1.00 97.75 159 TRP A O 1
ATOM 1285 N N . TYR A 1 160 ? -2.354 3.561 7.987 1.00 97.88 160 TYR A N 1
ATOM 1286 C CA . TYR A 1 160 ? -1.539 3.857 6.821 1.00 97.88 160 TYR A CA 1
ATOM 1287 C C . TYR A 1 160 ? -1.430 2.600 5.965 1.00 97.88 160 TYR A C 1
ATOM 1289 O O . TYR A 1 160 ? -0.921 1.573 6.412 1.00 97.88 160 TYR A O 1
ATOM 1297 N N . PHE A 1 161 ? -1.930 2.693 4.738 1.00 98.19 161 PHE A N 1
ATOM 1298 C CA . PHE A 1 161 ? -1.755 1.695 3.693 1.00 98.19 161 PHE A CA 1
ATOM 1299 C C . PHE A 1 161 ? -0.549 2.122 2.869 1.00 98.19 161 PHE A C 1
ATOM 1301 O O . PHE A 1 161 ? -0.626 3.096 2.119 1.00 98.19 161 PHE A O 1
ATOM 1308 N N . VAL A 1 162 ? 0.565 1.431 3.065 1.00 97.62 162 VAL A N 1
ATOM 1309 C CA . VAL A 1 162 ? 1.845 1.722 2.428 1.00 97.62 162 VAL 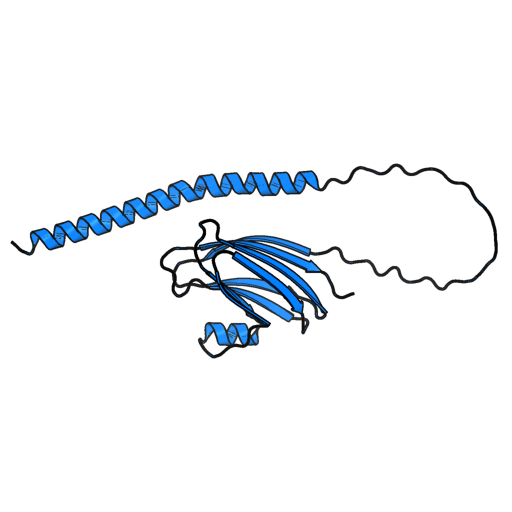A CA 1
ATOM 1310 C C . VAL A 1 162 ? 2.007 0.806 1.225 1.00 97.62 162 VAL A C 1
ATOM 1312 O O . VAL A 1 162 ? 2.081 -0.415 1.373 1.00 97.62 162 VAL A O 1
ATOM 1315 N N . PHE A 1 163 ? 2.064 1.409 0.045 1.00 97.12 163 PHE A N 1
ATOM 1316 C CA . PHE A 1 163 ? 2.300 0.749 -1.231 1.00 97.12 163 PHE A CA 1
ATOM 1317 C C . PHE A 1 163 ? 3.770 0.920 -1.580 1.00 97.12 163 PHE A C 1
ATOM 1319 O O . PHE A 1 163 ? 4.207 2.014 -1.934 1.00 97.12 163 PHE A O 1
ATOM 1326 N N . ASP A 1 164 ? 4.543 -0.150 -1.433 1.00 94.25 164 ASP A N 1
ATOM 1327 C CA . ASP A 1 164 ? 5.993 -0.097 -1.556 1.00 94.25 164 ASP A CA 1
ATOM 1328 C C . ASP A 1 164 ? 6.496 -0.644 -2.897 1.00 94.25 164 ASP A C 1
ATOM 1330 O O . ASP A 1 164 ? 6.142 -1.747 -3.339 1.00 94.25 164 ASP A O 1
ATOM 1334 N N . ALA A 1 165 ? 7.380 0.143 -3.512 1.00 91.31 165 ALA A N 1
ATOM 1335 C CA . ALA A 1 165 ? 8.111 -0.165 -4.729 1.00 91.31 165 ALA A CA 1
ATOM 1336 C C . ALA A 1 165 ? 9.636 0.037 -4.554 1.00 91.31 165 ALA A C 1
ATOM 1338 O O . ALA A 1 165 ? 10.361 0.140 -5.549 1.00 91.31 165 ALA A O 1
ATOM 1339 N N . TYR A 1 166 ? 10.161 0.035 -3.316 1.00 75.75 166 TYR A N 1
ATOM 1340 C CA . TYR A 1 166 ? 11.552 0.384 -2.968 1.00 75.75 166 TYR A CA 1
ATOM 1341 C C . TYR A 1 166 ? 12.645 -0.417 -3.706 1.00 75.75 166 TYR A C 1
ATOM 1343 O O . TYR A 1 166 ? 13.783 0.031 -3.834 1.00 75.75 166 TYR A O 1
ATOM 1351 N N . ARG A 1 167 ? 12.324 -1.599 -4.245 1.00 79.50 167 ARG A N 1
ATOM 1352 C CA . ARG A 1 167 ? 13.255 -2.432 -5.039 1.00 79.50 167 ARG A CA 1
ATOM 1353 C C . ARG A 1 167 ? 12.804 -2.661 -6.479 1.00 79.50 167 ARG A C 1
ATOM 1355 O O . ARG A 1 167 ? 13.239 -3.615 -7.126 1.00 79.50 167 ARG A O 1
ATOM 1362 N N . LYS A 1 168 ? 11.890 -1.833 -6.974 1.00 83.69 168 LYS A N 1
ATOM 1363 C CA . LYS A 1 168 ? 11.260 -2.005 -8.280 1.00 83.69 168 LYS A CA 1
ATOM 1364 C C . LYS A 1 168 ? 11.829 -1.004 -9.286 1.00 83.69 168 LYS A C 1
ATOM 1366 O O . LYS A 1 168 ? 12.110 0.139 -8.956 1.00 83.69 168 LYS A O 1
ATOM 1371 N N . GLN A 1 169 ? 12.030 -1.472 -10.518 1.00 78.94 169 GLN A N 1
ATOM 1372 C CA . GLN A 1 169 ? 12.696 -0.711 -11.588 1.00 78.94 169 GLN A CA 1
ATOM 1373 C C . GLN A 1 169 ? 11.760 0.246 -12.338 1.00 78.94 169 GLN A C 1
ATOM 1375 O O . GLN A 1 169 ? 12.219 1.194 -12.964 1.00 78.94 169 GLN A O 1
ATOM 1380 N N . TYR A 1 170 ? 10.457 -0.018 -12.284 1.00 84.88 170 TYR A N 1
ATOM 1381 C CA . TYR A 1 170 ? 9.420 0.721 -13.003 1.00 84.88 170 TYR A CA 1
ATOM 1382 C C . TYR A 1 170 ? 8.419 1.298 -12.003 1.00 84.88 170 TYR A C 1
ATOM 1384 O O . TYR A 1 170 ? 8.296 0.715 -10.918 1.00 84.88 170 TYR A O 1
ATOM 1392 N N . PRO A 1 171 ? 7.702 2.380 -12.349 1.00 89.44 171 PRO A N 1
ATOM 1393 C CA . PRO A 1 171 ? 6.596 2.867 -11.536 1.00 89.44 171 PRO A CA 1
ATOM 1394 C C . PRO A 1 171 ? 5.503 1.798 -11.409 1.00 89.44 171 PRO A C 1
ATOM 1396 O O . PRO A 1 171 ? 5.479 0.816 -12.162 1.00 89.44 171 PRO A O 1
ATOM 1399 N N . ARG A 1 172 ? 4.624 1.958 -10.424 1.00 92.81 172 ARG A N 1
ATOM 1400 C CA . ARG A 1 172 ? 3.439 1.120 -10.226 1.00 92.81 172 ARG A CA 1
ATOM 1401 C C . ARG A 1 172 ? 2.199 1.974 -10.351 1.00 92.81 172 ARG A C 1
ATOM 1403 O O . ARG A 1 172 ? 2.138 3.043 -9.756 1.00 92.81 172 ARG A O 1
ATOM 1410 N N . GLU A 1 173 ? 1.214 1.480 -11.079 1.00 94.44 173 GLU A N 1
ATOM 1411 C CA . GLU A 1 173 ? -0.140 2.019 -11.032 1.00 94.44 173 GLU A CA 1
ATOM 1412 C C . GLU A 1 173 ? -1.003 0.982 -10.324 1.00 94.44 173 GLU A C 1
ATOM 1414 O O . GLU A 1 173 ? -1.237 -0.102 -10.853 1.00 94.44 173 GLU A O 1
ATOM 1419 N N . ILE A 1 174 ? -1.418 1.285 -9.096 1.00 94.88 174 ILE A N 1
ATOM 1420 C CA . ILE A 1 174 ? -2.139 0.340 -8.241 1.00 94.88 174 ILE A CA 1
ATOM 1421 C C . ILE A 1 174 ? -3.585 0.803 -8.121 1.00 94.88 174 ILE A C 1
ATOM 1423 O O . ILE A 1 174 ? -3.862 1.855 -7.546 1.00 94.88 174 ILE A O 1
ATOM 1427 N N . GLU A 1 175 ? -4.509 0.008 -8.647 1.00 95.50 175 GLU A N 1
ATOM 1428 C CA . GLU A 1 175 ? -5.935 0.143 -8.384 1.00 95.50 175 GLU A CA 1
ATOM 1429 C C . GLU A 1 175 ? -6.226 -0.337 -6.963 1.00 95.50 175 GLU A C 1
ATOM 1431 O O . GLU A 1 175 ? -5.984 -1.492 -6.616 1.00 95.50 175 GLU A O 1
ATOM 1436 N N . PHE A 1 176 ? -6.739 0.562 -6.132 1.00 97.06 176 PHE A N 1
ATOM 1437 C CA . PHE A 1 176 ? -7.057 0.315 -4.736 1.00 97.06 176 PHE A CA 1
ATOM 1438 C C . PHE A 1 176 ? -8.570 0.398 -4.516 1.00 97.06 176 PHE A C 1
ATOM 1440 O O . PHE A 1 176 ? -9.154 1.483 -4.565 1.00 97.06 176 PHE A O 1
ATOM 1447 N N . ASP A 1 177 ? -9.189 -0.759 -4.265 1.00 95.88 177 ASP A N 1
ATOM 1448 C CA . ASP A 1 177 ? -10.572 -0.912 -3.800 1.00 95.88 177 ASP A CA 1
ATOM 1449 C C . ASP A 1 177 ? -10.558 -1.272 -2.316 1.00 95.88 177 ASP A C 1
ATOM 1451 O O . ASP A 1 177 ? -10.036 -2.317 -1.926 1.00 95.88 177 ASP A O 1
ATOM 1455 N N . CYS A 1 178 ? -11.122 -0.404 -1.480 1.00 95.75 178 CYS A N 1
ATOM 1456 C CA . CYS A 1 178 ? -11.214 -0.600 -0.042 1.00 95.75 178 CYS A CA 1
ATOM 1457 C C . CYS A 1 178 ? -12.635 -0.336 0.450 1.00 95.75 178 CYS A C 1
ATOM 1459 O O . CYS A 1 178 ? -13.213 0.724 0.215 1.00 95.75 178 CYS A O 1
ATOM 1461 N N . ARG A 1 179 ? -13.183 -1.300 1.189 1.00 95.81 179 ARG A N 1
ATOM 1462 C CA . ARG A 1 179 ? -14.519 -1.249 1.782 1.00 95.81 179 ARG A CA 1
ATOM 1463 C C . ARG A 1 179 ? -14.412 -1.343 3.290 1.00 95.81 179 ARG A C 1
ATOM 1465 O O . ARG A 1 179 ? -13.821 -2.284 3.825 1.00 95.81 179 ARG A O 1
ATOM 1472 N N . ILE A 1 180 ? -15.043 -0.396 3.968 1.00 96.06 180 ILE A N 1
ATOM 1473 C CA . ILE A 1 180 ? -15.036 -0.273 5.420 1.00 96.06 180 ILE A CA 1
ATOM 1474 C C . ILE A 1 180 ? -16.458 -0.509 5.911 1.00 96.06 180 ILE A C 1
ATOM 1476 O O . ILE A 1 180 ? -17.385 0.241 5.598 1.00 96.06 180 ILE A O 1
ATOM 1480 N N . ARG A 1 181 ? -16.634 -1.568 6.699 1.00 94.12 181 ARG A N 1
ATOM 1481 C CA . ARG A 1 181 ? -17.880 -1.840 7.414 1.00 94.12 181 ARG A CA 1
ATOM 1482 C C . ARG A 1 181 ? -17.711 -1.414 8.871 1.00 94.12 181 ARG A C 1
ATOM 1484 O O . ARG A 1 181 ? -16.756 -1.869 9.505 1.00 94.12 181 ARG A O 1
ATOM 1491 N N . PRO A 1 182 ? -18.595 -0.558 9.403 1.00 89.25 182 PRO A N 1
ATOM 1492 C CA . PRO A 1 182 ? -18.510 -0.118 10.790 1.00 89.25 182 PRO A CA 1
ATOM 1493 C C . PRO A 1 182 ? -18.669 -1.301 11.753 1.00 89.25 182 PRO A C 1
ATOM 1495 O O . PRO A 1 182 ? -19.278 -2.315 11.408 1.00 89.25 182 PRO A O 1
ATOM 1498 N N . ALA A 1 183 ? -18.114 -1.156 12.958 1.00 82.25 183 ALA A N 1
ATOM 1499 C CA . ALA A 1 183 ? -18.363 -2.092 14.048 1.00 82.25 183 ALA A CA 1
ATOM 1500 C C . ALA A 1 183 ? -19.873 -2.170 14.329 1.00 82.25 183 ALA A C 1
ATOM 1502 O O . ALA A 1 183 ? -20.524 -1.128 14.447 1.00 82.25 183 ALA A O 1
ATOM 1503 N N . SER A 1 184 ? -20.399 -3.394 14.393 1.00 68.06 184 SER A N 1
ATOM 1504 C CA . SER A 1 184 ? -21.764 -3.700 14.837 1.00 68.06 184 SER A CA 1
ATOM 1505 C C . SER A 1 184 ? -21.907 -3.589 16.345 1.00 68.06 184 SER A C 1
ATOM 1507 O O . SER A 1 184 ? -20.952 -4.031 17.028 1.00 68.06 184 SER A O 1
#

Foldseek 3Di:
DPVVVVVVVVVVVVVVVVVVVVVVVVVVVVVVVVVVVVVVVVVVVPPDDDDDDDDDDDDDDDDDPDDDPPPPPQDDKDKDKDKDKAFALGKDKDKDFAAAFKKKWWKKAWPVFFWKKKFKAFPVQVVCVVVVHDGDGPDIDGGGRMDIDIDGDHHGGIMMIMIDNSPPDGITTITIIMIIGHHD

Nearest PDB structures (foldseek):
  7rrm-assembly2_B-2  TM=8.536E-01  e=2.094E-05  Homo sapiens
  1olm-assembly1_A  TM=7.950E-01  e=1.378E-04  Homo sapiens
  2qfe-assembly1_A  TM=5.347E-01  e=1.379E-01  Homo sapiens
  5w6h-assembly1_C  TM=3.716E-01  e=8.168E-03  Kuttervirus CBA120
  4qaw-assembly5_E  TM=3.353E-01  e=1.531E-01  Paenibacillus barcinonensis

Radius of gyration: 25.37 Å; Cα contacts (8 Å, |Δi|>4): 281; chains: 1; bounding box: 96×20×57 Å

Mean predicted aligned error: 15.39 Å